Protein AF-0000000084354246 (afdb_homodimer)

Structure (mmCIF, N/CA/C/O backbone):
data_AF-0000000084354246-model_v1
#
loop_
_entity.id
_entity.type
_entity.pdbx_description
1 polymer 'FMN reductase'
#
loop_
_atom_site.group_PDB
_atom_site.id
_atom_site.type_symbol
_atom_site.label_atom_id
_atom_site.label_alt_id
_atom_site.label_comp_id
_atom_site.label_asym_id
_atom_site.label_entity_id
_atom_site.label_seq_id
_atom_site.pdbx_PDB_ins_code
_atom_site.Cartn_x
_atom_site.Cartn_y
_atom_site.Cartn_z
_atom_site.occupancy
_atom_site.B_iso_or_equiv
_atom_site.auth_seq_id
_atom_site.auth_comp_id
_atom_site.auth_asym_id
_atom_site.auth_atom_id
_atom_site.pdbx_PDB_model_num
ATOM 1 N N . MET A 1 1 ? 8.844 -25.656 -14.188 1 95.88 1 MET A N 1
ATOM 2 C CA . MET A 1 1 ? 8.703 -24.281 -13.742 1 95.88 1 MET A CA 1
ATOM 3 C C . MET A 1 1 ? 7.922 -24.203 -12.43 1 95.88 1 MET A C 1
ATOM 5 O O . MET A 1 1 ? 7.027 -25.016 -12.195 1 95.88 1 MET A O 1
ATOM 9 N N . LYS A 1 2 ? 8.273 -23.312 -11.57 1 98.56 2 LYS A N 1
ATOM 10 C CA . LYS A 1 2 ? 7.629 -23.172 -10.266 1 98.56 2 LYS A CA 1
ATOM 11 C C . LYS A 1 2 ? 6.789 -21.891 -10.203 1 98.56 2 LYS A C 1
ATOM 13 O O . LYS A 1 2 ? 7.305 -20.797 -10.398 1 98.56 2 LYS A O 1
ATOM 18 N N . LEU A 1 3 ? 5.461 -22.094 -9.977 1 98.81 3 LEU A N 1
ATOM 19 C CA . LEU A 1 3 ? 4.516 -21.016 -9.742 1 98.81 3 LEU A CA 1
ATOM 20 C C . LEU A 1 3 ? 4.289 -20.812 -8.25 1 98.81 3 LEU A C 1
ATOM 22 O O . LEU A 1 3 ? 3.869 -21.719 -7.543 1 98.81 3 LEU A O 1
ATOM 26 N N . VAL A 1 4 ? 4.656 -19.656 -7.77 1 98.94 4 VAL A N 1
ATOM 27 C CA . VAL A 1 4 ? 4.375 -19.312 -6.379 1 98.94 4 VAL A CA 1
ATOM 28 C C . VAL A 1 4 ? 3.172 -18.375 -6.312 1 98.94 4 VAL A C 1
ATOM 30 O O . VAL A 1 4 ? 3.121 -17.359 -7.027 1 98.94 4 VAL A O 1
ATOM 33 N N . GLY A 1 5 ? 2.141 -18.781 -5.57 1 98.94 5 GLY A N 1
ATOM 34 C CA . GLY A 1 5 ? 1.003 -17.922 -5.262 1 98.94 5 GLY A CA 1
ATOM 35 C C . GLY A 1 5 ? 1.131 -17.219 -3.924 1 98.94 5 GLY A C 1
ATOM 36 O O . GLY A 1 5 ? 1.569 -17.828 -2.939 1 98.94 5 GLY A O 1
ATOM 37 N N . ILE A 1 6 ? 0.788 -15.984 -3.902 1 98.94 6 ILE A N 1
ATOM 38 C CA . ILE A 1 6 ? 0.858 -15.195 -2.682 1 98.94 6 ILE A CA 1
ATOM 39 C C . ILE A 1 6 ? -0.542 -14.727 -2.287 1 98.94 6 ILE A C 1
ATOM 41 O O . ILE A 1 6 ? -1.23 -14.078 -3.076 1 98.94 6 ILE A O 1
ATOM 45 N N . SER A 1 7 ? -1.004 -15.125 -1.182 1 98.88 7 SER A N 1
ATOM 46 C CA . SER A 1 7 ? -2.158 -14.484 -0.558 1 98.88 7 SER A CA 1
ATOM 47 C C . SER A 1 7 ? -1.734 -13.289 0.292 1 98.88 7 SER A C 1
ATOM 49 O O . SER A 1 7 ? -1.199 -13.461 1.39 1 98.88 7 SER A O 1
ATOM 51 N N . GLY A 1 8 ? -1.981 -12.125 -0.242 1 98.62 8 GLY A N 1
ATOM 52 C CA . GLY A 1 8 ? -1.437 -10.891 0.314 1 98.62 8 GLY A CA 1
ATOM 53 C C . GLY A 1 8 ? -2.334 -10.266 1.363 1 98.62 8 GLY A C 1
ATOM 54 O O . GLY A 1 8 ? -2.633 -9.07 1.296 1 98.62 8 GLY A O 1
ATOM 55 N N . SER A 1 9 ? -2.75 -11.031 2.318 1 97 9 SER A N 1
ATOM 56 C CA . SER A 1 9 ? -3.619 -10.555 3.389 1 97 9 SER A CA 1
ATOM 57 C C . SER A 1 9 ? -3.293 -11.234 4.711 1 97 9 SER A C 1
ATOM 59 O O . SER A 1 9 ? -2.861 -12.391 4.73 1 97 9 SER A O 1
ATOM 61 N N . LEU A 1 10 ? -3.531 -10.516 5.773 1 97.94 10 LEU A N 1
ATOM 62 C CA . LEU A 1 10 ? -3.402 -11.109 7.098 1 97.94 10 LEU A CA 1
ATOM 63 C C . LEU A 1 10 ? -4.77 -11.445 7.68 1 97.94 10 LEU A C 1
ATOM 65 O O . LEU A 1 10 ? -4.863 -11.992 8.781 1 97.94 10 LEU A O 1
ATOM 69 N N . VAL A 1 11 ? -5.832 -11.055 6.898 1 94.94 11 VAL A N 1
ATOM 70 C CA . VAL A 1 11 ? -7.203 -11.195 7.371 1 94.94 11 VAL A CA 1
ATOM 71 C C . VAL A 1 11 ? -8.023 -11.977 6.352 1 94.94 11 VAL A C 1
ATOM 73 O O . VAL A 1 11 ? -7.883 -11.773 5.145 1 94.94 11 VAL A O 1
ATOM 76 N N . GLY A 1 12 ? -8.812 -12.836 6.859 1 93.44 12 GLY A N 1
ATOM 77 C CA . GLY A 1 12 ? -9.781 -13.484 5.992 1 93.44 12 GLY A CA 1
ATOM 78 C C . GLY A 1 12 ? -9.203 -14.648 5.207 1 93.44 12 GLY A C 1
ATOM 79 O O . GLY A 1 12 ? -8.016 -14.969 5.352 1 93.44 12 GLY A O 1
ATOM 80 N N . TRP A 1 13 ? -10.062 -15.266 4.355 1 96.31 13 TRP A N 1
ATOM 81 C CA . TRP A 1 13 ? -9.656 -16.5 3.689 1 96.31 13 TRP A CA 1
ATOM 82 C C . TRP A 1 13 ? -9.945 -16.438 2.193 1 96.31 13 TRP A C 1
ATOM 84 O O . TRP A 1 13 ? -9.453 -17.266 1.421 1 96.31 13 TRP A O 1
ATOM 94 N N . LYS A 1 14 ? -10.688 -15.484 1.79 1 98.06 14 LYS A N 1
ATOM 95 C CA . LYS A 1 14 ? -11.188 -15.461 0.416 1 98.06 14 LYS A CA 1
ATOM 96 C C . LYS A 1 14 ? -10.031 -15.352 -0.58 1 98.06 14 LYS A C 1
ATOM 98 O O . LYS A 1 14 ? -10 -16.078 -1.579 1 98.06 14 LYS A O 1
ATOM 103 N N . THR A 1 15 ? -9.102 -14.477 -0.282 1 98.44 15 THR A N 1
ATOM 104 C CA . THR A 1 15 ? -7.961 -14.312 -1.175 1 98.44 15 THR A CA 1
ATOM 105 C C . THR A 1 15 ? -7.129 -15.586 -1.229 1 98.44 15 THR A C 1
ATOM 107 O O . THR A 1 15 ? -6.688 -16 -2.305 1 98.44 15 THR A O 1
ATOM 110 N N . HIS A 1 16 ? -6.984 -16.219 -0.132 1 98.62 16 HIS A N 1
ATOM 111 C CA . HIS A 1 16 ? -6.289 -17.5 -0.055 1 98.62 16 HIS A CA 1
ATOM 112 C C . HIS A 1 16 ? -6.957 -18.531 -0.943 1 98.62 16 HIS A C 1
ATOM 114 O O . HIS A 1 16 ? -6.285 -19.234 -1.702 1 98.62 16 HIS A O 1
ATOM 120 N N . VAL A 1 17 ? -8.234 -18.625 -0.856 1 98.75 17 VAL A N 1
ATOM 121 C CA . VAL A 1 17 ? -9.008 -19.594 -1.629 1 98.75 17 VAL A CA 1
ATOM 122 C C . VAL A 1 17 ? -8.859 -19.297 -3.119 1 98.75 17 VAL A C 1
ATOM 124 O O . VAL A 1 17 ? -8.656 -20.203 -3.922 1 98.75 17 VAL A O 1
ATOM 127 N N . ALA A 1 18 ? -8.938 -18.062 -3.465 1 98.81 18 ALA A N 1
ATOM 128 C CA . ALA A 1 18 ? -8.828 -17.641 -4.863 1 98.81 18 ALA A CA 1
ATOM 129 C C . ALA A 1 18 ? -7.48 -18.047 -5.445 1 98.81 18 ALA A C 1
ATOM 131 O O . ALA A 1 18 ? -7.41 -18.594 -6.543 1 98.81 18 ALA A O 1
ATOM 132 N N . ILE A 1 19 ? -6.41 -17.766 -4.742 1 98.88 19 ILE A N 1
ATOM 133 C CA . ILE A 1 19 ? -5.062 -18.062 -5.215 1 98.88 19 ILE A CA 1
ATOM 134 C C . ILE A 1 19 ? -4.891 -19.578 -5.352 1 98.88 19 ILE A C 1
ATOM 136 O O . ILE A 1 19 ? -4.32 -20.047 -6.332 1 98.88 19 ILE A O 1
ATOM 140 N N . ASN A 1 20 ? -5.402 -20.312 -4.371 1 98.75 20 ASN A N 1
ATOM 141 C CA . ASN A 1 20 ? -5.312 -21.766 -4.457 1 98.75 20 ASN A CA 1
ATOM 142 C C . ASN A 1 20 ? -6.023 -22.312 -5.699 1 98.75 20 ASN A C 1
ATOM 144 O O . ASN A 1 20 ? -5.562 -23.266 -6.32 1 98.75 20 ASN A O 1
ATOM 148 N N . LYS A 1 21 ? -7.141 -21.703 -5.992 1 98.75 21 LYS A N 1
ATOM 149 C CA . LYS A 1 21 ? -7.871 -22.109 -7.191 1 98.75 21 LYS A CA 1
ATOM 150 C C . LYS A 1 21 ? -7.051 -21.859 -8.453 1 98.75 21 LYS A C 1
ATOM 152 O O . LYS A 1 21 ? -7.047 -22.672 -9.375 1 98.75 21 LYS A O 1
ATOM 157 N N . VAL A 1 22 ? -6.379 -20.734 -8.516 1 98.88 22 VAL A N 1
ATOM 158 C CA . VAL A 1 22 ? -5.531 -20.422 -9.664 1 98.88 22 VAL A CA 1
ATOM 159 C C . VAL A 1 22 ? -4.387 -21.438 -9.75 1 98.88 22 VAL A C 1
ATOM 161 O O . VAL A 1 22 ? -4.062 -21.922 -10.836 1 98.88 22 VAL A O 1
ATOM 164 N N . LEU A 1 23 ? -3.734 -21.719 -8.578 1 98.88 23 LEU A N 1
ATOM 165 C CA . LEU A 1 23 ? -2.641 -22.688 -8.547 1 98.88 23 LEU A CA 1
ATOM 166 C C . LEU A 1 23 ? -3.105 -24.062 -9.039 1 98.88 23 LEU A C 1
ATOM 168 O O . LEU A 1 23 ? -2.418 -24.703 -9.844 1 98.88 23 LEU A O 1
ATOM 172 N N . ALA A 1 24 ? -4.273 -24.484 -8.602 1 98.69 24 ALA A N 1
ATOM 173 C CA . ALA A 1 24 ? -4.836 -25.766 -9.047 1 98.69 24 ALA A CA 1
ATOM 174 C C . ALA A 1 24 ? -5.117 -25.734 -10.547 1 98.69 24 ALA A C 1
ATOM 176 O O . ALA A 1 24 ? -4.848 -26.719 -11.25 1 98.69 24 ALA A O 1
ATOM 177 N N . ALA A 1 25 ? -5.656 -24.656 -11.031 1 98.75 25 ALA A N 1
ATOM 178 C CA . ALA A 1 25 ? -5.953 -24.516 -12.453 1 98.75 25 ALA A CA 1
ATOM 179 C C . ALA A 1 25 ? -4.676 -24.562 -13.289 1 98.75 25 ALA A C 1
ATOM 181 O O . ALA A 1 25 ? -4.66 -25.156 -14.367 1 98.75 25 ALA A O 1
ATOM 182 N N . ALA A 1 26 ? -3.635 -23.938 -12.797 1 98.69 26 ALA A N 1
ATOM 183 C CA . ALA A 1 26 ? -2.359 -23.969 -13.508 1 98.69 26 ALA A CA 1
ATOM 184 C C . ALA A 1 26 ? -1.84 -25.391 -13.656 1 98.69 26 ALA A C 1
ATOM 186 O O . ALA A 1 26 ? -1.331 -25.766 -14.711 1 98.69 26 ALA A O 1
ATOM 187 N N . LYS A 1 27 ? -1.987 -26.203 -12.602 1 98.31 27 LYS A N 1
ATOM 188 C CA . LYS A 1 27 ? -1.57 -27.594 -12.641 1 98.31 27 LYS A CA 1
ATOM 189 C C . LYS A 1 27 ? -2.395 -28.391 -13.656 1 98.31 27 LYS A C 1
ATOM 191 O O . LYS A 1 27 ? -1.893 -29.328 -14.273 1 98.31 27 LYS A O 1
ATOM 196 N N . SER A 1 28 ? -3.611 -28 -13.781 1 97.88 28 SER A N 1
ATOM 197 C CA . SER A 1 28 ? -4.48 -28.656 -14.75 1 97.88 28 SER A CA 1
ATOM 198 C C . SER A 1 28 ? -4.074 -28.328 -16.188 1 97.88 28 SER A C 1
ATOM 200 O O . SER A 1 28 ? -4.27 -29.125 -17.094 1 97.88 28 SER A O 1
ATOM 202 N N . VAL A 1 29 ? -3.572 -27.172 -16.422 1 97.81 29 VAL A N 1
ATOM 203 C CA . VAL A 1 29 ? -3.096 -26.75 -17.719 1 97.81 29 VAL A CA 1
ATOM 204 C C . VAL A 1 29 ? -1.821 -27.5 -18.078 1 97.81 29 VAL A C 1
ATOM 206 O O . VAL A 1 29 ? -1.669 -27.969 -19.219 1 97.81 29 VAL A O 1
ATOM 209 N N . ASP A 1 30 ? -0.91 -27.594 -17.203 1 97.81 30 ASP A N 1
ATOM 210 C CA . ASP A 1 30 ? 0.364 -28.281 -17.344 1 97.81 30 ASP A CA 1
ATOM 211 C C . ASP A 1 30 ? 0.758 -28.984 -16.047 1 97.81 30 ASP A C 1
ATOM 213 O O . ASP A 1 30 ? 1.166 -28.328 -15.086 1 97.81 30 ASP A O 1
ATOM 217 N N . SER A 1 31 ? 0.745 -30.25 -15.969 1 97.19 31 SER A N 1
ATOM 218 C CA . SER A 1 31 ? 0.948 -31.062 -14.758 1 97.19 31 SER A CA 1
ATOM 219 C C . SER A 1 31 ? 2.4 -31 -14.297 1 97.19 31 SER A C 1
ATOM 221 O O . SER A 1 31 ? 2.715 -31.391 -13.172 1 97.19 31 SER A O 1
ATOM 223 N N . ASP A 1 32 ? 3.27 -30.484 -15.086 1 97.69 32 ASP A N 1
ATOM 224 C CA . ASP A 1 32 ? 4.684 -30.391 -14.727 1 97.69 32 ASP A CA 1
ATOM 225 C C . ASP A 1 32 ? 4.961 -29.141 -13.906 1 97.69 32 ASP A C 1
ATOM 227 O O . ASP A 1 32 ? 6.031 -29 -13.305 1 97.69 32 ASP A O 1
ATOM 231 N N . VAL A 1 33 ? 4.016 -28.219 -13.859 1 98.19 33 VAL A N 1
ATOM 232 C CA . VAL A 1 33 ? 4.172 -27.016 -13.062 1 98.19 33 VAL A CA 1
ATOM 233 C C . VAL A 1 33 ? 4.141 -27.359 -11.578 1 98.19 33 VAL A C 1
ATOM 235 O O . VAL A 1 33 ? 3.236 -28.062 -11.117 1 98.19 33 VAL A O 1
ATOM 238 N N . LYS A 1 34 ? 5.168 -26.984 -10.891 1 98.56 34 LYS A N 1
ATOM 239 C CA . LYS A 1 34 ? 5.152 -27.047 -9.43 1 98.56 34 LYS A CA 1
ATOM 240 C C . LYS A 1 34 ? 4.547 -25.781 -8.836 1 98.56 34 LYS A C 1
ATOM 242 O O . LYS A 1 34 ? 4.781 -24.688 -9.336 1 98.56 34 LYS A O 1
ATOM 247 N N . THR A 1 35 ? 3.748 -26 -7.812 1 98.81 35 THR A N 1
ATOM 248 C CA . THR A 1 35 ? 3.098 -24.828 -7.219 1 98.81 35 THR A CA 1
ATOM 249 C C . THR A 1 35 ? 3.402 -24.75 -5.727 1 98.81 35 THR A C 1
ATOM 251 O O . THR A 1 35 ? 3.688 -25.766 -5.086 1 98.81 35 THR A O 1
ATOM 254 N N . GLU A 1 36 ? 3.41 -23.578 -5.195 1 98.75 36 GLU A N 1
ATOM 255 C CA . GLU A 1 36 ? 3.549 -23.312 -3.766 1 98.75 36 GLU A CA 1
ATOM 256 C C . GLU A 1 36 ? 2.715 -22.094 -3.352 1 98.75 36 GLU A C 1
ATOM 258 O O . GLU A 1 36 ? 2.68 -21.094 -4.059 1 98.75 36 GLU A O 1
ATOM 263 N N . MET A 1 37 ? 2.027 -22.234 -2.25 1 98.75 37 MET A N 1
ATOM 264 C CA . MET A 1 37 ? 1.239 -21.156 -1.669 1 98.75 37 MET A CA 1
ATOM 265 C C . MET A 1 37 ? 2.002 -20.469 -0.541 1 98.75 37 MET A C 1
ATOM 267 O O . MET A 1 37 ? 2.533 -21.141 0.349 1 98.75 37 MET A O 1
ATOM 271 N N . ILE A 1 38 ? 2.133 -19.219 -0.646 1 98.88 38 ILE A N 1
ATOM 272 C CA . ILE A 1 38 ? 2.584 -18.375 0.463 1 98.88 38 ILE A CA 1
ATOM 273 C C . ILE A 1 38 ? 1.421 -17.531 0.978 1 98.88 38 ILE A C 1
ATOM 275 O O . ILE A 1 38 ? 1.036 -16.547 0.347 1 98.88 38 ILE A O 1
ATOM 279 N N . ASP A 1 39 ? 0.838 -17.969 2.035 1 98.75 39 ASP A N 1
ATOM 280 C CA . ASP A 1 39 ? -0.167 -17.172 2.73 1 98.75 39 ASP A CA 1
ATOM 281 C C . ASP A 1 39 ? 0.478 -16.266 3.779 1 98.75 39 ASP A C 1
ATOM 283 O O . ASP A 1 39 ? 1.045 -16.75 4.762 1 98.75 39 ASP A O 1
ATOM 287 N N . LEU A 1 40 ? 0.349 -15 3.66 1 98.75 40 LEU A N 1
ATOM 288 C CA . LEU A 1 40 ? 1.049 -14.078 4.547 1 98.75 40 LEU A CA 1
ATOM 289 C C . LEU A 1 40 ? 0.583 -14.25 5.988 1 98.75 40 LEU A C 1
ATOM 291 O O . LEU A 1 40 ? 1.311 -13.906 6.922 1 98.75 40 LEU A O 1
ATOM 295 N N . LYS A 1 41 ? -0.587 -14.781 6.168 1 97.62 41 LYS A N 1
ATOM 296 C CA . LYS A 1 41 ? -1.104 -15.008 7.516 1 97.62 41 LYS A CA 1
ATOM 297 C C . LYS A 1 41 ? -0.245 -16.016 8.266 1 97.62 41 LYS A C 1
ATOM 299 O O . LYS A 1 41 ? -0.27 -16.062 9.5 1 97.62 41 LYS A O 1
ATOM 304 N N . ASP A 1 42 ? 0.478 -16.844 7.52 1 98.19 42 ASP A N 1
ATOM 305 C CA . ASP A 1 42 ? 1.24 -17.938 8.117 1 98.19 42 ASP A CA 1
ATOM 306 C C . ASP A 1 42 ? 2.66 -17.484 8.461 1 98.19 42 ASP A C 1
ATOM 308 O O . ASP A 1 42 ? 3.459 -18.281 8.969 1 98.19 42 ASP A O 1
ATOM 312 N N . TYR A 1 43 ? 2.992 -16.203 8.211 1 98.5 43 TYR A N 1
ATOM 313 C CA . TYR A 1 43 ? 4.352 -15.711 8.383 1 98.5 43 TYR A CA 1
ATOM 314 C C . TYR A 1 43 ? 4.355 -14.375 9.125 1 98.5 43 TYR A C 1
ATOM 316 O O . TYR A 1 43 ? 3.398 -13.602 9.023 1 98.5 43 TYR A O 1
ATOM 324 N N . GLU A 1 44 ? 5.383 -14.117 9.805 1 98.31 44 GLU A N 1
ATOM 325 C CA . GLU A 1 44 ? 5.621 -12.812 10.406 1 98.31 44 GLU A CA 1
ATOM 326 C C . GLU A 1 44 ? 6.586 -11.984 9.562 1 98.31 44 GLU A C 1
ATOM 328 O O . GLU A 1 44 ? 7.75 -11.805 9.938 1 98.31 44 GLU A O 1
ATOM 333 N N . VAL A 1 45 ? 6.062 -11.492 8.484 1 98.75 45 VAL A N 1
ATOM 334 C CA . VAL A 1 45 ? 6.871 -10.625 7.637 1 98.75 45 VAL A CA 1
ATOM 335 C C . VAL A 1 45 ? 7 -9.242 8.281 1 98.75 45 VAL A C 1
ATOM 337 O O . VAL A 1 45 ? 5.996 -8.586 8.57 1 98.75 45 VAL A O 1
ATOM 340 N N . GLU A 1 46 ? 8.18 -8.82 8.508 1 98.69 46 GLU A N 1
ATOM 341 C CA . GLU A 1 46 ? 8.438 -7.551 9.188 1 98.69 46 GLU A CA 1
ATOM 342 C C . GLU A 1 46 ? 8.227 -6.367 8.25 1 98.69 46 GLU A C 1
ATOM 344 O O . GLU A 1 46 ? 8.352 -6.504 7.031 1 98.69 46 GLU A O 1
ATOM 349 N N . PHE A 1 47 ? 7.93 -5.25 8.852 1 98.62 47 PHE A N 1
ATOM 350 C CA . PHE A 1 47 ? 7.941 -4.008 8.086 1 98.62 47 PHE A CA 1
ATOM 351 C C . PHE A 1 47 ? 9.336 -3.73 7.523 1 98.62 47 PHE A C 1
ATOM 353 O O . PHE A 1 47 ? 10.336 -4.027 8.172 1 98.62 47 PHE A O 1
ATOM 360 N N . VAL A 1 48 ? 9.367 -3.115 6.414 1 97.94 48 VAL A N 1
ATOM 361 C CA . VAL A 1 48 ? 10.641 -2.68 5.844 1 97.94 48 VAL A CA 1
ATOM 362 C C . VAL A 1 48 ? 11.258 -1.599 6.727 1 97.94 48 VAL A C 1
ATOM 364 O O . VAL A 1 48 ? 10.594 -0.627 7.09 1 97.94 48 VAL A O 1
ATOM 367 N N . ARG A 1 49 ? 12.547 -1.786 7.059 1 95.25 49 ARG A N 1
ATOM 368 C CA . ARG A 1 49 ? 13.258 -0.826 7.898 1 95.25 49 ARG A CA 1
ATOM 369 C C . ARG A 1 49 ? 14.531 -0.332 7.211 1 95.25 49 ARG A C 1
ATOM 371 O O . ARG A 1 49 ? 15.391 0.28 7.848 1 95.25 49 ARG A O 1
ATOM 378 N N . GLY A 1 50 ? 14.773 -0.699 5.934 1 94 50 GLY A N 1
ATOM 379 C CA . GLY A 1 50 ? 15.859 -0.152 5.141 1 94 50 GLY A CA 1
ATOM 380 C C . GLY A 1 50 ? 17.156 -0.927 5.289 1 94 50 GLY A C 1
ATOM 381 O O . GLY A 1 50 ? 18.188 -0.509 4.777 1 94 50 GLY A O 1
ATOM 382 N N . THR A 1 51 ? 17.141 -1.983 6.051 1 95.75 51 THR A N 1
ATOM 383 C CA . THR A 1 51 ? 18.328 -2.809 6.227 1 95.75 51 THR A CA 1
ATOM 384 C C . THR A 1 51 ? 18.328 -3.969 5.234 1 95.75 51 THR A C 1
ATOM 386 O O . THR A 1 51 ? 17.297 -4.309 4.664 1 95.75 51 THR A O 1
ATOM 389 N N . PRO A 1 52 ? 19.516 -4.574 5.043 1 96.75 52 PRO A N 1
ATOM 390 C CA . PRO A 1 52 ? 19.578 -5.746 4.168 1 96.75 52 PRO A CA 1
ATOM 391 C C . PRO A 1 52 ? 18.656 -6.875 4.633 1 96.75 52 PRO A C 1
ATOM 393 O O . PRO A 1 52 ? 18.406 -7.008 5.832 1 96.75 52 PRO A O 1
ATOM 396 N N . LEU A 1 53 ? 18.234 -7.652 3.713 1 97.44 53 LEU A N 1
ATOM 397 C CA . LEU A 1 53 ? 17.281 -8.727 3.949 1 97.44 53 LEU A CA 1
ATOM 398 C C . LEU A 1 53 ? 17.781 -9.664 5.043 1 97.44 53 LEU A C 1
ATOM 400 O O . LEU A 1 53 ? 16.984 -10.141 5.859 1 97.44 53 LEU A O 1
ATOM 404 N N . ALA A 1 54 ? 19.109 -9.914 5.113 1 97.31 54 ALA A N 1
ATOM 405 C CA . ALA A 1 54 ? 19.703 -10.891 6.027 1 97.31 54 ALA A CA 1
ATOM 406 C C . ALA A 1 54 ? 19.484 -10.477 7.48 1 97.31 54 ALA A C 1
ATOM 408 O O . ALA A 1 54 ? 19.688 -11.281 8.398 1 97.31 54 ALA A O 1
ATOM 409 N N . TYR A 1 55 ? 19.094 -9.242 7.781 1 97.81 55 TYR A N 1
ATOM 410 C CA . TYR A 1 55 ? 18.969 -8.734 9.141 1 97.81 55 TYR A CA 1
ATOM 411 C C . TYR A 1 55 ? 17.531 -8.836 9.633 1 97.81 55 TYR A C 1
ATOM 413 O O . TYR A 1 55 ? 17.234 -8.477 10.781 1 97.81 55 TYR A O 1
ATOM 421 N N . TYR A 1 56 ? 16.656 -9.32 8.789 1 98.31 56 TYR A N 1
ATOM 422 C CA . TYR A 1 56 ? 15.273 -9.531 9.203 1 98.31 56 TYR A CA 1
ATOM 423 C C . TYR A 1 56 ? 15.086 -10.93 9.781 1 98.31 56 TYR A C 1
ATOM 425 O O . TYR A 1 56 ? 16 -11.758 9.734 1 98.31 56 TYR A O 1
ATOM 433 N N . ASN A 1 57 ? 13.914 -11.148 10.367 1 98.62 57 ASN A N 1
ATOM 434 C CA . ASN A 1 57 ? 13.625 -12.453 10.953 1 98.62 57 ASN A CA 1
ATOM 435 C C . ASN A 1 57 ? 13.562 -13.547 9.891 1 98.62 57 ASN A C 1
ATOM 437 O O . ASN A 1 57 ? 13.562 -13.25 8.688 1 98.62 57 ASN A O 1
ATOM 441 N N . GLU A 1 58 ? 13.508 -14.766 10.219 1 98.62 58 GLU A N 1
ATOM 442 C CA . GLU A 1 58 ? 13.555 -15.922 9.328 1 98.62 58 GLU A CA 1
ATOM 443 C C . GLU A 1 58 ? 12.352 -15.938 8.383 1 98.62 58 GLU A C 1
ATOM 445 O O . GLU A 1 58 ? 12.492 -16.234 7.199 1 98.62 58 GLU A O 1
ATOM 450 N N . ASP A 1 59 ? 11.211 -15.609 8.898 1 98.81 59 ASP A N 1
ATOM 451 C CA . ASP A 1 59 ? 10.008 -15.609 8.078 1 98.81 59 ASP A CA 1
ATOM 452 C C . ASP A 1 59 ? 10.141 -14.625 6.914 1 98.81 59 ASP A C 1
ATOM 454 O O . ASP A 1 59 ? 9.836 -14.977 5.77 1 98.81 59 ASP A O 1
ATOM 458 N N . THR A 1 60 ? 10.578 -13.406 7.211 1 98.81 60 THR A N 1
ATOM 459 C CA . THR A 1 60 ? 10.773 -12.414 6.164 1 98.81 60 THR A CA 1
ATOM 460 C C . THR A 1 60 ? 11.781 -12.898 5.133 1 98.81 60 THR A C 1
ATOM 462 O O . THR A 1 60 ? 11.516 -12.867 3.93 1 98.81 60 THR A O 1
ATOM 465 N N . PHE A 1 61 ? 12.867 -13.383 5.66 1 98.56 61 PHE A N 1
ATOM 466 C CA . PHE A 1 61 ? 13.938 -13.891 4.805 1 98.56 61 PHE A CA 1
ATOM 467 C C . PHE A 1 61 ? 13.43 -15.016 3.914 1 98.56 61 PHE A C 1
ATOM 469 O O . PHE A 1 61 ? 13.633 -14.992 2.699 1 98.56 61 PHE A O 1
ATOM 476 N N . ASN A 1 62 ? 12.758 -15.93 4.465 1 98.5 62 ASN A N 1
ATOM 477 C CA . ASN A 1 62 ? 12.289 -17.109 3.746 1 98.5 62 ASN A CA 1
ATOM 478 C C . ASN A 1 62 ? 11.234 -16.75 2.703 1 98.5 62 ASN A C 1
ATOM 480 O O . ASN A 1 62 ? 11.281 -17.234 1.571 1 98.5 62 ASN A O 1
ATOM 484 N N . VAL A 1 63 ? 10.32 -15.914 3.066 1 98.88 63 VAL A N 1
ATOM 485 C CA . VAL A 1 63 ? 9.234 -15.539 2.168 1 98.88 63 VAL A CA 1
ATOM 486 C C . VAL A 1 63 ? 9.805 -14.812 0.952 1 98.88 63 VAL A C 1
ATOM 488 O O . VAL A 1 63 ? 9.477 -15.148 -0.189 1 98.88 63 VAL A O 1
ATOM 491 N N . VAL A 1 64 ? 10.656 -13.875 1.201 1 98.88 64 VAL A N 1
ATOM 492 C CA . VAL A 1 64 ? 11.242 -13.094 0.113 1 98.88 64 VAL A CA 1
ATOM 493 C C . VAL A 1 64 ? 12.039 -14.008 -0.813 1 98.88 64 VAL A C 1
ATOM 495 O O . VAL A 1 64 ? 11.891 -13.945 -2.035 1 98.88 64 VAL A O 1
ATOM 498 N N . ASN A 1 65 ? 12.805 -14.906 -0.284 1 98.69 65 ASN A N 1
ATOM 499 C CA . ASN A 1 65 ? 13.648 -15.773 -1.094 1 98.69 65 ASN A CA 1
ATOM 500 C C . ASN A 1 65 ? 12.82 -16.781 -1.882 1 98.69 65 ASN A C 1
ATOM 502 O O . ASN A 1 65 ? 13.164 -17.125 -3.014 1 98.69 65 ASN A O 1
ATOM 506 N N . LYS A 1 66 ? 11.758 -17.25 -1.266 1 98.75 66 LYS A N 1
ATOM 507 C CA . LYS A 1 66 ? 10.867 -18.172 -1.989 1 98.75 66 LYS A CA 1
ATOM 508 C C . LYS A 1 66 ? 10.281 -17.484 -3.227 1 98.75 66 LYS A C 1
ATOM 510 O O . LYS A 1 66 ? 10.219 -18.094 -4.297 1 98.75 66 LYS A O 1
ATOM 515 N N . ILE A 1 67 ? 9.906 -16.281 -3.074 1 98.88 67 ILE A N 1
ATOM 516 C CA . ILE A 1 67 ? 9.305 -15.539 -4.172 1 98.88 67 ILE A CA 1
ATOM 517 C C . ILE A 1 67 ? 10.359 -15.227 -5.23 1 98.88 67 ILE A C 1
ATOM 519 O O . ILE A 1 67 ? 10.102 -15.352 -6.43 1 98.88 67 ILE A O 1
ATOM 523 N N . LEU A 1 68 ? 11.57 -14.875 -4.797 1 98.75 68 LEU A N 1
ATOM 524 C CA . LEU A 1 68 ? 12.664 -14.602 -5.719 1 98.75 68 LEU A CA 1
ATOM 525 C C . LEU A 1 68 ? 13.023 -15.852 -6.523 1 98.75 68 LEU A C 1
ATOM 527 O O . LEU A 1 68 ? 13.406 -15.75 -7.691 1 98.75 68 LEU A O 1
ATOM 531 N N . ALA A 1 69 ? 12.891 -17 -5.965 1 98.5 69 ALA A N 1
ATOM 532 C CA . ALA A 1 69 ? 13.312 -18.25 -6.59 1 98.5 69 ALA A CA 1
ATOM 533 C C . ALA A 1 69 ?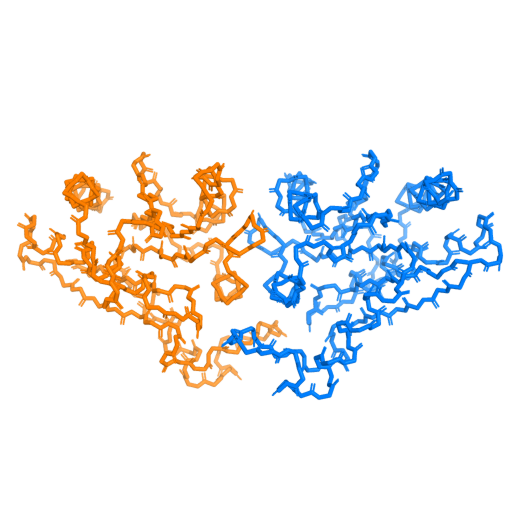 12.25 -18.766 -7.551 1 98.5 69 ALA A C 1
ATOM 535 O O . ALA A 1 69 ? 12.508 -19.672 -8.352 1 98.5 69 ALA A O 1
ATOM 536 N N . ALA A 1 70 ? 11.047 -18.234 -7.504 1 98.75 70 ALA A N 1
ATOM 537 C CA . ALA A 1 70 ? 9.945 -18.688 -8.352 1 98.75 70 ALA A CA 1
ATOM 538 C C . ALA A 1 70 ? 10.211 -18.344 -9.82 1 98.75 70 ALA A C 1
ATOM 540 O O . ALA A 1 70 ? 10.898 -17.359 -10.117 1 98.75 70 ALA A O 1
ATOM 541 N N . ASP A 1 71 ? 9.648 -19.156 -10.695 1 98.56 71 ASP A N 1
ATOM 542 C CA . ASP A 1 71 ? 9.727 -18.859 -12.125 1 98.56 71 ASP A CA 1
ATOM 543 C C . ASP A 1 71 ? 8.648 -17.859 -12.531 1 98.56 71 ASP A C 1
ATOM 545 O O . ASP A 1 71 ? 8.867 -17.016 -13.398 1 98.56 71 ASP A O 1
ATOM 549 N N . PHE A 1 72 ? 7.461 -18.047 -12.039 1 98.69 72 PHE A N 1
ATOM 550 C CA . PHE A 1 72 ? 6.371 -17.094 -12.25 1 98.69 72 PHE A CA 1
ATOM 551 C C . PHE A 1 72 ? 5.461 -17.031 -11.023 1 98.69 72 PHE A C 1
ATOM 553 O O . PHE A 1 72 ? 5.605 -17.828 -10.102 1 98.69 72 PHE A O 1
ATOM 560 N N . LEU A 1 73 ? 4.68 -15.961 -10.938 1 98.94 73 LEU A N 1
ATOM 561 C CA . LEU A 1 73 ? 3.959 -15.633 -9.711 1 98.94 73 LEU A CA 1
ATOM 562 C C . LEU A 1 73 ? 2.482 -15.391 -10 1 98.94 73 LEU A C 1
ATOM 564 O O . LEU A 1 73 ? 2.121 -14.977 -11.109 1 98.94 73 LEU A O 1
ATOM 568 N N . VAL A 1 74 ? 1.612 -15.617 -9.07 1 98.94 74 VAL A N 1
ATOM 569 C CA . VAL A 1 74 ? 0.266 -15.062 -8.992 1 98.94 74 VAL A CA 1
ATOM 570 C C . VAL A 1 74 ? 0.066 -14.391 -7.629 1 98.94 74 VAL A C 1
ATOM 572 O O . VAL A 1 74 ? 0.237 -15.031 -6.586 1 98.94 74 VAL A O 1
ATOM 575 N N . ILE A 1 75 ? -0.247 -13.133 -7.641 1 98.94 75 ILE A N 1
ATOM 576 C CA . ILE A 1 75 ? -0.314 -12.305 -6.441 1 98.94 75 ILE A CA 1
ATOM 577 C C . ILE A 1 75 ? -1.769 -11.945 -6.141 1 98.94 75 ILE A C 1
ATOM 579 O O . ILE A 1 75 ? -2.449 -11.344 -6.973 1 98.94 75 ILE A O 1
ATOM 583 N N . GLY A 1 76 ? -2.193 -12.352 -4.988 1 98.81 76 GLY A N 1
ATOM 584 C CA . GLY A 1 76 ? -3.549 -12.07 -4.539 1 98.81 76 GLY A CA 1
ATOM 585 C C . GLY A 1 76 ? -3.617 -11 -3.471 1 98.81 76 GLY A C 1
ATOM 586 O O . GLY A 1 76 ? -2.756 -10.938 -2.592 1 98.81 76 GLY A O 1
ATOM 587 N N . THR A 1 77 ? -4.648 -10.211 -3.557 1 98.81 77 THR A N 1
ATOM 588 C CA . THR A 1 77 ? -4.852 -9.18 -2.541 1 98.81 77 THR A CA 1
ATOM 589 C C . THR A 1 77 ? -6.336 -8.883 -2.363 1 98.81 77 THR A C 1
ATOM 591 O O . THR A 1 77 ? -7.078 -8.805 -3.344 1 98.81 77 THR A O 1
ATOM 594 N N . PRO A 1 78 ? -6.754 -8.773 -1.101 1 98.19 78 PRO A N 1
ATOM 595 C CA . PRO A 1 78 ? -8.023 -8.055 -0.928 1 98.19 78 PRO A CA 1
ATOM 596 C C . PRO A 1 78 ? -7.91 -6.57 -1.253 1 98.19 78 PRO A C 1
ATOM 598 O O . PRO A 1 78 ? -6.809 -6.02 -1.276 1 98.19 78 PRO A O 1
ATOM 601 N N . ILE A 1 79 ? -9.047 -5.988 -1.571 1 98.12 79 ILE A N 1
ATOM 602 C CA . ILE A 1 79 ? -9.094 -4.539 -1.729 1 98.12 79 ILE A CA 1
ATOM 603 C C . ILE A 1 79 ? -9.484 -3.885 -0.406 1 98.12 79 ILE A C 1
ATOM 605 O O . ILE A 1 79 ? -10.586 -4.109 0.101 1 98.12 79 ILE A O 1
ATOM 609 N N . TYR A 1 80 ? -8.57 -3.182 0.2 1 97.19 80 TYR A N 1
ATOM 610 C CA . TYR A 1 80 ? -8.773 -2.381 1.401 1 97.19 80 TYR A CA 1
ATOM 611 C C . TYR A 1 80 ? -8.617 -0.896 1.099 1 97.19 80 TYR A C 1
ATOM 613 O O . TYR A 1 80 ? -7.57 -0.456 0.621 1 97.19 80 TYR A O 1
ATOM 621 N N . GLN A 1 81 ? -9.68 -0.18 1.382 1 97 81 GLN A N 1
ATOM 622 C CA . GLN A 1 81 ? -9.648 1.27 1.222 1 97 81 GLN A CA 1
ATOM 623 C C . GLN A 1 81 ? -9.281 1.658 -0.209 1 97 81 GLN A C 1
ATOM 625 O O . GLN A 1 81 ? -8.383 2.469 -0.428 1 97 81 GLN A O 1
ATOM 630 N N . ALA A 1 82 ? -9.906 0.953 -1.181 1 97.44 82 ALA A N 1
ATOM 631 C CA . ALA A 1 82 ? -9.727 1.226 -2.605 1 97.44 82 ALA A CA 1
ATOM 632 C C . ALA A 1 82 ? -8.273 1.026 -3.025 1 97.44 82 ALA A C 1
ATOM 634 O O . ALA A 1 82 ? -7.777 1.725 -3.912 1 97.44 82 ALA A O 1
ATOM 635 N N . SER A 1 83 ? -7.598 0.108 -2.484 1 98.38 83 SER A N 1
ATOM 636 C CA . SER A 1 83 ? -6.199 -0.187 -2.779 1 98.38 83 SER A CA 1
ATOM 637 C C . SER A 1 83 ? -5.832 -1.605 -2.357 1 98.38 83 SER A C 1
ATOM 639 O O . SER A 1 83 ? -6.664 -2.33 -1.808 1 98.38 83 SER A O 1
ATOM 641 N N . ILE A 1 84 ? -4.586 -2.023 -2.633 1 98.69 84 ILE A N 1
ATOM 642 C CA . ILE A 1 84 ? -4.086 -3.312 -2.168 1 98.69 84 ILE A CA 1
ATOM 643 C C . ILE A 1 84 ? -3.852 -3.262 -0.66 1 98.69 84 ILE A C 1
ATOM 645 O O . ILE A 1 84 ? -3.82 -2.182 -0.066 1 98.69 84 ILE A O 1
ATOM 649 N N . SER A 1 85 ? -3.775 -4.434 -0.1 1 98.62 85 SER A N 1
ATOM 650 C CA . SER A 1 85 ? -3.578 -4.473 1.346 1 98.62 85 SER A CA 1
ATOM 651 C C . SER A 1 85 ? -2.213 -3.918 1.733 1 98.62 85 SER A C 1
ATOM 653 O O . SER A 1 85 ? -1.242 -4.062 0.987 1 98.62 85 SER A O 1
ATOM 655 N N . GLY A 1 86 ? -2.143 -3.33 2.926 1 98.62 86 GLY A N 1
ATOM 656 C CA . GLY A 1 86 ? -0.874 -2.855 3.453 1 98.62 86 GLY A CA 1
ATOM 657 C C . GLY A 1 86 ? 0.152 -3.961 3.623 1 98.62 86 GLY A C 1
ATOM 658 O O . GLY A 1 86 ? 1.345 -3.748 3.393 1 98.62 86 GLY A O 1
ATOM 659 N N . ALA A 1 87 ? -0.298 -5.129 4.027 1 98.69 87 ALA A N 1
ATOM 660 C CA . ALA A 1 87 ? 0.59 -6.273 4.215 1 98.69 87 ALA A CA 1
ATOM 661 C C . ALA A 1 87 ? 1.281 -6.652 2.908 1 98.69 87 ALA A C 1
ATOM 663 O O . ALA A 1 87 ? 2.492 -6.887 2.883 1 98.69 87 ALA A O 1
ATOM 664 N N . LEU A 1 88 ? 0.498 -6.691 1.837 1 98.88 88 LEU A N 1
ATOM 665 C CA . LEU A 1 88 ? 1.091 -7.023 0.545 1 98.88 88 LEU A CA 1
ATOM 666 C C . LEU A 1 88 ? 2.062 -5.934 0.099 1 98.88 88 LEU A C 1
ATOM 668 O O . LEU A 1 88 ? 3.16 -6.234 -0.375 1 98.88 88 LEU A O 1
ATOM 672 N N . LYS A 1 89 ? 1.617 -4.656 0.217 1 98.88 89 LYS A N 1
ATOM 673 C CA . LYS A 1 89 ? 2.502 -3.574 -0.203 1 98.88 89 LYS A CA 1
ATOM 674 C C . LYS A 1 89 ? 3.818 -3.611 0.566 1 98.88 89 LYS A C 1
ATOM 676 O O . LYS A 1 89 ? 4.883 -3.35 0 1 98.88 89 LYS A O 1
ATOM 681 N N . ASN A 1 90 ? 3.729 -3.881 1.855 1 98.75 90 ASN A N 1
ATOM 682 C CA . ASN A 1 90 ? 4.938 -3.99 2.662 1 98.75 90 ASN A CA 1
ATOM 683 C C . ASN A 1 90 ? 5.848 -5.109 2.162 1 98.75 90 ASN A C 1
ATOM 685 O O . ASN A 1 90 ? 7.062 -4.934 2.064 1 98.75 90 ASN A O 1
ATOM 689 N N . LEU A 1 91 ? 5.281 -6.25 1.884 1 98.88 91 LEU A N 1
ATOM 690 C CA . LEU A 1 91 ? 6.074 -7.352 1.345 1 98.88 91 LEU A CA 1
ATOM 691 C C . LEU A 1 91 ? 6.805 -6.922 0.076 1 98.88 91 LEU A C 1
ATOM 693 O O . LEU A 1 91 ? 8.008 -7.168 -0.067 1 98.88 91 LEU A O 1
ATOM 697 N N . LEU A 1 92 ? 6.078 -6.289 -0.817 1 98.81 92 LEU A N 1
ATOM 698 C CA . LEU A 1 92 ? 6.645 -5.906 -2.105 1 98.81 92 LEU A CA 1
ATOM 699 C C . LEU A 1 92 ? 7.766 -4.883 -1.925 1 98.81 92 LEU A C 1
ATOM 701 O O . LEU A 1 92 ? 8.672 -4.793 -2.76 1 98.81 92 LEU A O 1
ATOM 705 N N . ASP A 1 93 ? 7.789 -4.156 -0.853 1 98.5 93 ASP A N 1
ATOM 706 C CA . ASP A 1 93 ? 8.828 -3.168 -0.564 1 98.5 93 ASP A CA 1
ATOM 707 C C . ASP A 1 93 ? 10.148 -3.848 -0.221 1 98.5 93 ASP A C 1
ATOM 709 O O . ASP A 1 93 ? 11.203 -3.205 -0.216 1 98.5 93 ASP A O 1
ATOM 713 N N . HIS A 1 94 ? 10.172 -5.129 0.098 1 98.69 94 HIS A N 1
ATOM 714 C CA . HIS A 1 94 ? 11.383 -5.832 0.506 1 98.69 94 HIS A CA 1
ATOM 715 C C . HIS A 1 94 ? 12.234 -6.203 -0.701 1 98.69 94 HIS A C 1
ATOM 717 O O . HIS A 1 94 ? 13.398 -6.574 -0.551 1 98.69 94 HIS A O 1
ATOM 723 N N . PHE A 1 95 ? 11.695 -6.109 -1.918 1 98.69 95 PHE A N 1
ATOM 724 C CA . PHE A 1 95 ? 12.352 -6.723 -3.068 1 98.69 95 PHE A CA 1
ATOM 725 C C . PHE A 1 95 ? 13.289 -5.734 -3.748 1 98.69 95 PHE A C 1
ATOM 727 O O . PHE A 1 95 ? 13.031 -4.527 -3.75 1 98.69 95 PHE A O 1
ATOM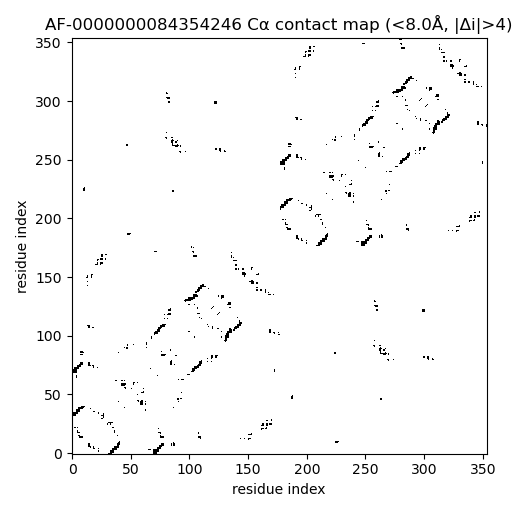 734 N N . PRO A 1 96 ? 14.352 -6.227 -4.363 1 97.25 96 PRO A N 1
ATOM 735 C CA . PRO A 1 96 ? 15.148 -5.352 -5.23 1 97.25 96 PRO A CA 1
ATOM 736 C C . PRO A 1 96 ? 14.43 -5.016 -6.539 1 97.25 96 PRO A C 1
ATOM 738 O O . PRO A 1 96 ? 13.5 -5.719 -6.938 1 97.25 96 PRO A O 1
ATOM 741 N N . VAL A 1 97 ? 14.703 -3.971 -7.273 1 95 97 VAL A N 1
ATOM 742 C CA . VAL A 1 97 ? 14 -3.389 -8.414 1 95 97 VAL A CA 1
ATOM 743 C C . VAL A 1 97 ? 13.859 -4.43 -9.523 1 95 97 VAL A C 1
ATOM 745 O O . VAL A 1 97 ? 12.859 -4.441 -10.242 1 95 97 VAL A O 1
ATOM 748 N N . ASP A 1 98 ? 14.758 -5.414 -9.742 1 97 98 ASP A N 1
ATOM 749 C CA . ASP A 1 98 ? 14.68 -6.383 -10.836 1 97 98 ASP A CA 1
ATOM 750 C C . ASP A 1 98 ? 14.188 -7.738 -10.328 1 97 98 ASP A C 1
ATOM 752 O O . ASP A 1 98 ? 14.383 -8.758 -10.992 1 97 98 ASP A O 1
ATOM 756 N N . ALA A 1 99 ? 13.516 -7.684 -9.195 1 98.5 99 ALA A N 1
ATOM 757 C CA . ALA A 1 99 ? 13.148 -8.914 -8.5 1 98.5 99 ALA A CA 1
ATOM 758 C C . ALA A 1 99 ? 12.297 -9.812 -9.391 1 98.5 99 ALA A C 1
ATOM 760 O O . ALA A 1 99 ? 12.352 -11.039 -9.281 1 98.5 99 ALA A O 1
ATOM 761 N N . PHE A 1 100 ? 11.5 -9.18 -10.312 1 98.69 100 PHE A N 1
ATOM 762 C CA . PHE A 1 100 ? 10.547 -9.992 -11.07 1 98.69 100 PHE A CA 1
ATOM 763 C C . PHE A 1 100 ? 10.906 -10.008 -12.547 1 98.69 100 PHE A C 1
ATOM 765 O O . PHE A 1 100 ? 10.062 -10.312 -13.391 1 98.69 100 PHE A O 1
ATOM 772 N N . LYS A 1 101 ? 12.141 -9.688 -12.805 1 97.88 101 LYS A N 1
ATOM 773 C CA . LYS A 1 101 ? 12.617 -9.781 -14.18 1 97.88 101 LYS A CA 1
ATOM 774 C C . LYS A 1 101 ? 12.461 -11.195 -14.727 1 97.88 101 LYS A C 1
ATOM 776 O O . LYS A 1 101 ? 12.789 -12.164 -14.047 1 97.88 101 LYS A O 1
ATOM 781 N N . ASN A 1 102 ? 11.852 -11.289 -15.891 1 97.06 102 ASN A N 1
ATOM 782 C CA . ASN A 1 102 ? 11.648 -12.539 -16.625 1 97.06 102 ASN A CA 1
ATOM 783 C C . ASN A 1 102 ? 10.602 -13.414 -15.938 1 97.06 102 ASN A C 1
ATOM 785 O O . ASN A 1 102 ? 10.57 -14.625 -16.156 1 97.06 102 ASN A O 1
ATOM 789 N N . LYS A 1 103 ? 9.797 -12.82 -15.055 1 98.38 103 LYS A N 1
ATOM 790 C CA . LYS A 1 103 ? 8.695 -13.555 -14.438 1 98.38 103 LYS A CA 1
ATOM 791 C C . LYS A 1 103 ? 7.348 -13.031 -14.93 1 98.38 103 LYS A C 1
ATOM 793 O O . LYS A 1 103 ? 7.133 -11.82 -15 1 98.38 103 LYS A O 1
ATOM 798 N N . VAL A 1 104 ? 6.504 -13.945 -15.352 1 98.69 104 VAL A N 1
ATOM 799 C CA . VAL A 1 104 ? 5.094 -13.602 -15.484 1 98.69 104 VAL A CA 1
ATOM 800 C C . VAL A 1 104 ? 4.473 -13.43 -14.094 1 98.69 104 VAL A C 1
ATOM 802 O O . VAL A 1 104 ? 4.676 -14.266 -13.211 1 98.69 104 VAL A O 1
ATOM 805 N N . THR A 1 105 ? 3.77 -12.297 -13.898 1 98.81 105 THR A N 1
ATOM 806 C CA . THR A 1 105 ? 3.17 -11.969 -12.609 1 98.81 105 THR A CA 1
ATOM 807 C C . THR A 1 105 ? 1.665 -11.758 -12.75 1 98.81 105 THR A C 1
ATOM 809 O O . THR A 1 105 ? 1.225 -10.719 -13.242 1 98.81 105 THR A O 1
ATOM 812 N N . GLY A 1 106 ? 0.871 -12.703 -12.328 1 98.81 106 GLY A N 1
ATOM 813 C CA . GLY A 1 106 ? -0.578 -12.602 -12.391 1 98.81 106 GLY A CA 1
ATOM 814 C C . GLY A 1 106 ? -1.179 -11.883 -11.195 1 98.81 106 GLY A C 1
ATOM 815 O O . GLY A 1 106 ? -0.609 -11.906 -10.102 1 98.81 106 GLY A O 1
ATOM 816 N N . ILE A 1 107 ? -2.381 -11.328 -11.367 1 98.88 107 ILE A N 1
ATOM 817 C CA . ILE A 1 107 ? -3.053 -10.57 -10.312 1 98.88 107 ILE A CA 1
ATOM 818 C C . ILE A 1 107 ? -4.434 -11.172 -10.055 1 98.88 107 ILE A C 1
ATOM 820 O O . ILE A 1 107 ? -5.199 -11.414 -10.984 1 98.88 107 ILE A O 1
ATOM 824 N N . VAL A 1 108 ? -4.707 -11.414 -8.805 1 98.81 108 VAL A N 1
ATOM 825 C CA . VAL A 1 108 ? -6.039 -11.773 -8.328 1 98.81 108 VAL A CA 1
ATOM 826 C C . VAL A 1 108 ? -6.453 -10.828 -7.203 1 98.81 108 VAL A C 1
ATOM 828 O O . VAL A 1 108 ? -5.707 -10.641 -6.238 1 98.81 108 VAL A O 1
ATOM 831 N N . SER A 1 109 ? -7.598 -10.219 -7.34 1 98.62 109 SER A N 1
ATOM 832 C CA . SER A 1 109 ? -8.094 -9.344 -6.277 1 98.62 109 SER A CA 1
ATOM 833 C C . SER A 1 109 ? -9.469 -9.781 -5.797 1 98.62 109 SER A C 1
ATOM 835 O O . SER A 1 109 ? -10.258 -10.32 -6.57 1 98.62 109 SER A O 1
ATOM 837 N N . THR A 1 110 ? -9.719 -9.602 -4.527 1 98.19 110 THR A N 1
ATOM 838 C CA . THR A 1 110 ? -11.008 -9.875 -3.91 1 98.19 110 THR A CA 1
ATOM 839 C C . THR A 1 110 ? -11.539 -8.633 -3.191 1 98.19 110 THR A C 1
ATOM 841 O O . THR A 1 110 ? -10.758 -7.824 -2.689 1 98.19 110 THR A O 1
ATOM 844 N N . GLY A 1 111 ? -12.844 -8.469 -3.209 1 96.56 111 GLY A N 1
ATOM 845 C CA . GLY A 1 111 ? -13.398 -7.316 -2.525 1 96.56 111 GLY A CA 1
ATOM 846 C C . GLY A 1 111 ? -14.922 -7.309 -2.498 1 96.56 111 GLY A C 1
ATOM 847 O O . GLY A 1 111 ? -15.562 -8.125 -3.16 1 96.56 111 GLY A O 1
ATOM 848 N N . ALA A 1 112 ? -15.469 -6.316 -1.803 1 94.62 112 ALA A N 1
ATOM 849 C CA . ALA A 1 112 ? -16.906 -6.258 -1.588 1 94.62 112 ALA A CA 1
ATOM 850 C C . ALA A 1 112 ? -17.562 -5.215 -2.498 1 94.62 112 ALA A C 1
ATOM 852 O O . ALA A 1 112 ? -18.781 -5.184 -2.641 1 94.62 112 ALA A O 1
ATOM 853 N N . VAL A 1 113 ? -16.766 -4.367 -3.09 1 93.56 113 VAL A N 1
ATOM 854 C CA . VAL A 1 113 ? -17.297 -3.297 -3.934 1 93.56 113 VAL A CA 1
ATOM 855 C C . VAL A 1 113 ? -16.906 -3.549 -5.387 1 93.56 113 VAL A C 1
ATOM 857 O O . VAL A 1 113 ? -15.727 -3.48 -5.742 1 93.56 113 VAL A O 1
ATOM 860 N N . GLU A 1 114 ? -17.859 -3.779 -6.262 1 89.62 114 GLU A N 1
ATOM 861 C CA . GLU A 1 114 ? -17.625 -4.129 -7.66 1 89.62 114 GLU A CA 1
ATOM 862 C C . GLU A 1 114 ? -16.906 -3 -8.398 1 89.62 114 GLU A C 1
ATOM 864 O O . GLU A 1 114 ? -16.094 -3.254 -9.281 1 89.62 114 GLU A O 1
ATOM 869 N N . LYS A 1 115 ? -17.156 -1.796 -7.992 1 88.94 115 LYS A N 1
ATOM 870 C CA . LYS A 1 115 ? -16.609 -0.63 -8.672 1 88.94 115 LYS A CA 1
ATOM 871 C C . LYS A 1 115 ? -15.102 -0.533 -8.461 1 88.94 115 LYS A C 1
ATOM 873 O O . LYS A 1 115 ? -14.414 0.22 -9.156 1 88.94 115 LYS A O 1
ATOM 878 N N . HIS A 1 116 ? -14.547 -1.372 -7.59 1 91.62 116 HIS A N 1
ATOM 879 C CA . HIS A 1 116 ? -13.117 -1.313 -7.305 1 91.62 116 HIS A CA 1
ATOM 880 C C . HIS A 1 116 ? -12.344 -2.322 -8.148 1 91.62 116 HIS A C 1
ATOM 882 O O . HIS A 1 116 ? -11.18 -2.607 -7.871 1 91.62 116 HIS A O 1
ATOM 888 N N . PHE A 1 117 ? -12.891 -2.795 -9.219 1 88.44 117 PHE A N 1
ATOM 889 C CA . PHE A 1 117 ? -12.281 -3.832 -10.047 1 88.44 117 PHE A CA 1
ATOM 890 C C . PHE A 1 117 ? -11 -3.326 -10.688 1 88.44 117 PHE A C 1
ATOM 892 O O . PHE A 1 117 ? -10.094 -4.109 -10.977 1 88.44 117 PHE A O 1
ATOM 899 N 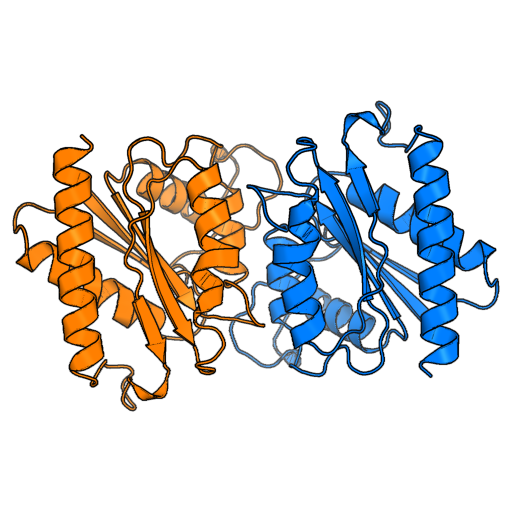N . LEU A 1 118 ? -10.852 -1.959 -10.789 1 92.56 118 LEU A N 1
ATOM 900 C CA . LEU A 1 118 ? -9.68 -1.43 -11.477 1 92.56 118 LEU A CA 1
ATOM 901 C C . LEU A 1 118 ? -8.562 -1.122 -10.492 1 92.56 118 LEU A C 1
ATOM 903 O O . LEU A 1 118 ? -7.484 -0.673 -10.891 1 92.56 118 LEU A O 1
ATOM 907 N N . VAL A 1 119 ? -8.742 -1.419 -9.227 1 95.44 119 VAL A N 1
ATOM 908 C CA . VAL A 1 119 ? -7.703 -1.197 -8.227 1 95.44 119 VAL A CA 1
ATOM 909 C C . VAL A 1 119 ? -6.441 -1.967 -8.617 1 95.44 119 VAL A C 1
ATOM 911 O O . VAL A 1 119 ? -5.328 -1.438 -8.523 1 95.44 119 VAL A O 1
ATOM 914 N N . SER A 1 120 ? -6.602 -3.172 -9.078 1 95.62 120 SER A N 1
ATOM 915 C CA . SER A 1 120 ? -5.445 -3.98 -9.453 1 95.62 120 SER A CA 1
ATOM 916 C C . SER A 1 120 ? -4.652 -3.326 -10.578 1 95.62 120 SER A C 1
ATOM 918 O O . SER A 1 120 ? -3.422 -3.367 -10.578 1 95.62 120 SER A O 1
ATOM 920 N N . GLU A 1 121 ? -5.324 -2.705 -11.508 1 95.44 121 GLU A N 1
ATOM 921 C CA . GLU A 1 121 ? -4.699 -2.064 -12.664 1 95.44 121 GLU A CA 1
ATOM 922 C C . GLU A 1 121 ? -3.922 -0.82 -12.25 1 95.44 121 GLU A C 1
ATOM 924 O O . GLU A 1 121 ? -2.832 -0.564 -12.766 1 95.44 121 GLU A O 1
ATOM 929 N N . TYR A 1 122 ? -4.414 -0.162 -11.25 1 95.88 122 TYR A N 1
ATOM 930 C CA . TYR A 1 122 ? -3.834 1.14 -10.945 1 95.88 122 TYR A CA 1
ATOM 931 C C . TYR A 1 122 ? -2.932 1.059 -9.719 1 95.88 122 TYR A C 1
ATOM 933 O O . TYR A 1 122 ? -2.078 1.924 -9.508 1 95.88 122 TYR A O 1
ATOM 941 N N . GLN A 1 123 ? -3.152 0.077 -8.938 1 97.94 123 GLN A N 1
ATOM 942 C CA . GLN A 1 123 ? -2.41 0.016 -7.68 1 97.94 123 GLN A CA 1
ATOM 943 C C . GLN A 1 123 ? -1.354 -1.084 -7.719 1 97.94 123 GLN A C 1
ATOM 945 O O . GLN A 1 123 ? -0.187 -0.843 -7.402 1 97.94 123 GLN A O 1
ATOM 950 N N . LEU A 1 124 ? -1.735 -2.254 -8.242 1 98.56 124 LEU A N 1
ATOM 951 C CA . LEU A 1 124 ? -0.81 -3.379 -8.148 1 98.56 124 LEU A CA 1
ATOM 952 C C . LEU A 1 124 ? 0.029 -3.496 -9.414 1 98.56 124 LEU A C 1
ATOM 954 O O . LEU A 1 124 ? 1.242 -3.701 -9.352 1 98.56 124 LEU A O 1
ATOM 958 N N . LYS A 1 125 ? -0.537 -3.34 -10.57 1 98.31 125 LYS A N 1
ATOM 959 C CA . LYS A 1 125 ? 0.156 -3.537 -11.844 1 98.31 125 LYS A CA 1
ATOM 960 C C . LYS A 1 125 ? 1.361 -2.609 -11.961 1 98.31 125 LYS A C 1
ATOM 962 O O . LYS A 1 125 ? 2.453 -3.045 -12.328 1 98.31 125 LYS A O 1
ATOM 967 N N . PRO A 1 126 ? 1.248 -1.302 -11.617 1 97.69 126 PRO A N 1
ATOM 968 C CA . PRO A 1 126 ? 2.428 -0.44 -11.727 1 97.69 126 PRO A CA 1
ATOM 969 C C . PRO A 1 126 ? 3.592 -0.915 -10.859 1 97.69 126 PRO A C 1
ATOM 971 O O . PRO A 1 126 ? 4.754 -0.78 -11.258 1 97.69 126 PRO A O 1
ATOM 974 N N . ILE A 1 127 ? 3.291 -1.468 -9.703 1 98.56 127 ILE A N 1
ATOM 975 C CA . ILE A 1 127 ? 4.332 -1.964 -8.805 1 98.56 127 ILE A CA 1
ATOM 976 C C . ILE A 1 127 ? 5.027 -3.166 -9.438 1 98.56 127 ILE A C 1
ATOM 978 O O . ILE A 1 127 ? 6.258 -3.229 -9.484 1 98.56 127 ILE A O 1
ATOM 982 N N . LEU A 1 128 ? 4.219 -4.09 -10 1 98.69 128 LEU A N 1
ATOM 983 C CA . LEU A 1 128 ? 4.773 -5.297 -10.609 1 98.69 128 LEU A CA 1
ATOM 984 C C . LEU A 1 128 ? 5.605 -4.949 -11.844 1 98.69 128 LEU A C 1
ATOM 986 O O . LEU A 1 128 ? 6.664 -5.539 -12.062 1 98.69 128 LEU A O 1
ATOM 990 N N . SER A 1 129 ? 5.098 -4.012 -12.633 1 97.94 129 SER A N 1
ATOM 991 C CA . SER A 1 129 ? 5.84 -3.557 -13.797 1 97.94 129 SER A CA 1
ATOM 992 C C . SER A 1 129 ? 7.148 -2.887 -13.398 1 97.94 129 SER A C 1
ATOM 994 O O . SER A 1 129 ? 8.18 -3.094 -14.039 1 97.94 129 SER A O 1
ATOM 996 N N . TYR A 1 130 ? 7.133 -2.113 -12.398 1 98.19 130 TYR A N 1
ATOM 997 C CA . TYR A 1 130 ? 8.352 -1.471 -11.906 1 98.19 130 TYR A CA 1
ATOM 998 C C . TYR A 1 130 ? 9.383 -2.51 -11.492 1 98.19 130 TYR A C 1
ATOM 1000 O O . TYR A 1 130 ? 10.578 -2.33 -11.734 1 98.19 130 TYR A O 1
ATOM 1008 N N . LEU A 1 131 ? 8.906 -3.58 -10.867 1 98.5 131 LEU A N 1
ATOM 1009 C CA . LEU A 1 131 ? 9.789 -4.656 -10.414 1 98.5 131 LEU A CA 1
ATOM 1010 C C . LEU A 1 131 ? 10.156 -5.574 -11.578 1 98.5 131 LEU A C 1
ATOM 1012 O O . LEU A 1 131 ? 10.734 -6.645 -11.367 1 98.5 131 LEU A O 1
ATOM 1016 N N . LYS A 1 132 ? 9.695 -5.215 -12.812 1 98.44 132 LYS A N 1
ATOM 1017 C CA . LYS A 1 132 ? 10.07 -5.793 -14.102 1 98.44 132 LYS A CA 1
ATOM 1018 C C . LYS A 1 132 ? 9.305 -7.086 -14.367 1 98.44 132 LYS A C 1
ATOM 1020 O O . LYS A 1 132 ? 9.742 -7.918 -15.172 1 98.44 132 LYS A O 1
ATOM 1025 N N . GLY A 1 133 ? 8.188 -7.242 -13.672 1 98.44 133 GLY A N 1
ATOM 1026 C CA . GLY A 1 133 ? 7.328 -8.375 -13.977 1 98.44 133 GLY A CA 1
ATOM 1027 C C . GLY A 1 133 ? 6.5 -8.172 -15.234 1 98.44 133 GLY A C 1
ATOM 1028 O O . GLY A 1 133 ? 6.023 -7.066 -15.5 1 98.44 133 GLY A O 1
ATOM 1029 N N . LEU A 1 134 ? 6.344 -9.219 -15.984 1 98.06 134 LEU A N 1
ATOM 1030 C CA . LEU A 1 134 ? 5.367 -9.211 -17.078 1 98.06 134 LEU A CA 1
ATOM 1031 C C . LEU A 1 134 ? 3.957 -9.445 -16.531 1 98.06 134 LEU A C 1
ATOM 1033 O O . LEU A 1 134 ? 3.693 -10.461 -15.891 1 98.06 134 LEU A O 1
ATOM 1037 N N . VAL A 1 135 ? 3.123 -8.523 -16.797 1 97.88 135 VAL A N 1
ATOM 1038 C CA . VAL A 1 135 ? 1.756 -8.641 -16.312 1 97.88 135 VAL A CA 1
ATOM 1039 C C . VAL A 1 135 ? 0.821 -9.039 -17.438 1 97.88 135 VAL A C 1
ATOM 1041 O O . VAL A 1 135 ? 0.708 -8.328 -18.438 1 97.88 135 VAL A O 1
ATOM 1044 N N . PRO A 1 136 ? 0.176 -10.156 -17.281 1 96.88 136 PRO A N 1
ATOM 1045 C CA . PRO A 1 136 ? -0.766 -10.594 -18.312 1 96.88 136 PRO A CA 1
ATOM 1046 C C . PRO A 1 136 ? -1.904 -9.602 -18.531 1 96.88 136 PRO A C 1
ATOM 1048 O O . PRO A 1 136 ? -2.131 -8.719 -17.703 1 96.88 136 PRO A O 1
ATOM 1051 N N . ALA A 1 137 ? -2.574 -9.773 -19.641 1 91.75 137 ALA A N 1
ATOM 1052 C CA . ALA A 1 137 ? -3.732 -8.938 -19.969 1 91.75 137 ALA A CA 1
ATOM 1053 C C . ALA A 1 137 ? -4.902 -9.25 -19.047 1 91.75 137 ALA A C 1
ATOM 1055 O O . ALA A 1 137 ? -5.613 -8.336 -18.609 1 91.75 137 ALA A O 1
ATOM 1056 N N . TYR A 1 138 ? -5.023 -10.531 -18.719 1 89.75 138 TYR A N 1
ATOM 1057 C CA . TYR A 1 138 ? -6.137 -10.945 -17.859 1 89.75 138 TYR A CA 1
ATOM 1058 C C . TYR A 1 138 ? -5.77 -10.828 -16.391 1 89.75 138 TYR A C 1
ATOM 1060 O O . TYR A 1 138 ? -4.641 -11.125 -16 1 89.75 138 TYR A O 1
ATOM 1068 N N . ASN A 1 139 ? -6.648 -10.312 -15.664 1 94.94 139 ASN A N 1
ATOM 1069 C CA . ASN A 1 139 ? -6.648 -10.406 -14.203 1 94.94 139 ASN A CA 1
ATOM 1070 C C . ASN A 1 139 ? -8 -10.859 -13.672 1 94.94 139 ASN A C 1
ATOM 1072 O O . ASN A 1 139 ? -8.969 -10.961 -14.43 1 94.94 139 ASN A O 1
ATOM 1076 N N . VAL A 1 140 ? -8.016 -11.297 -12.492 1 97.88 140 VAL A N 1
ATOM 1077 C CA . VAL A 1 140 ? -9.258 -11.828 -11.938 1 97.88 140 VAL A CA 1
ATOM 1078 C C . VAL A 1 140 ? -9.672 -11 -10.727 1 97.88 140 VAL A C 1
ATOM 1080 O O . VAL A 1 140 ? -8.891 -10.828 -9.781 1 97.88 140 VAL A O 1
ATOM 1083 N N . PHE A 1 141 ? -10.82 -10.453 -10.789 1 98.31 141 PHE A N 1
ATOM 1084 C CA . PHE A 1 141 ? -11.484 -9.852 -9.633 1 98.31 141 PHE A CA 1
ATOM 1085 C C . PHE A 1 141 ? -12.648 -10.719 -9.172 1 98.31 141 PHE A C 1
ATOM 1087 O O . PHE A 1 141 ? -13.477 -11.141 -9.977 1 98.31 141 PHE A O 1
ATOM 1094 N N . ILE A 1 142 ? -12.664 -10.984 -7.887 1 98.5 142 ILE A N 1
ATOM 1095 C CA . ILE A 1 142 ? -13.742 -11.812 -7.348 1 98.5 142 ILE A CA 1
ATOM 1096 C C . ILE A 1 142 ? -14.484 -11.047 -6.258 1 98.5 142 ILE A C 1
ATOM 1098 O O . ILE A 1 142 ? -13.922 -10.75 -5.203 1 98.5 142 ILE A O 1
ATOM 1102 N N . HIS A 1 143 ? -15.75 -10.82 -6.531 1 98.12 143 HIS A N 1
ATOM 1103 C CA . HIS A 1 143 ? -16.594 -10.156 -5.547 1 98.12 143 HIS A CA 1
ATOM 1104 C C . HIS A 1 143 ? -16.953 -11.109 -4.406 1 98.12 143 HIS A C 1
ATOM 1106 O O . HIS A 1 143 ? -17.109 -12.312 -4.621 1 98.12 143 HIS A O 1
ATOM 1112 N N . ASN A 1 144 ? -17.203 -10.531 -3.23 1 96.88 144 ASN A N 1
ATOM 1113 C CA . ASN A 1 144 ? -17.484 -11.328 -2.043 1 96.88 144 ASN A CA 1
ATOM 1114 C C . ASN A 1 144 ? -18.719 -12.203 -2.244 1 96.88 144 ASN A C 1
ATOM 1116 O O . ASN A 1 144 ? -18.797 -13.297 -1.683 1 96.88 144 ASN A O 1
ATOM 1120 N N . ASP A 1 145 ? -19.625 -11.789 -3.09 1 96.94 145 ASP A N 1
ATOM 1121 C CA . ASP A 1 145 ? -20.875 -12.516 -3.328 1 96.94 145 ASP A CA 1
ATOM 1122 C C . ASP A 1 145 ? -20.625 -13.82 -4.07 1 96.94 145 ASP A C 1
ATOM 1124 O O . ASP A 1 145 ? -21.484 -14.695 -4.121 1 96.94 145 ASP A O 1
ATOM 1128 N N . SER A 1 146 ? -19.484 -13.93 -4.641 1 98.06 146 SER A N 1
ATOM 1129 C CA . SER A 1 146 ? -19.156 -15.133 -5.395 1 98.06 146 SER A CA 1
ATOM 1130 C C . SER A 1 146 ? -18.688 -16.25 -4.473 1 98.06 146 SER A C 1
ATOM 1132 O O . SER A 1 146 ? -18.438 -17.375 -4.922 1 98.06 146 SER A O 1
ATOM 1134 N N . PHE A 1 147 ? -18.547 -15.984 -3.197 1 98.06 147 PHE A N 1
ATOM 1135 C CA . PHE A 1 147 ? -18.141 -16.969 -2.193 1 98.06 147 PHE A CA 1
ATOM 1136 C C . PHE A 1 147 ? -19.344 -17.406 -1.355 1 98.06 147 PHE A C 1
ATOM 1138 O O . PHE A 1 147 ? -20.266 -16.609 -1.113 1 98.06 147 PHE A O 1
ATOM 1145 N N . ASP A 1 148 ? -19.375 -18.625 -0.901 1 97.31 148 ASP A N 1
ATOM 1146 C CA . ASP A 1 148 ? -20.406 -19.062 0.032 1 97.31 148 ASP A CA 1
ATOM 1147 C C . ASP A 1 148 ? -19.969 -18.828 1.479 1 97.31 148 ASP A C 1
ATOM 1149 O O . ASP A 1 148 ? -18.969 -18.156 1.732 1 97.31 148 ASP A O 1
ATOM 1153 N N . ASP A 1 149 ? -20.656 -19.375 2.441 1 94.81 149 ASP A N 1
ATOM 1154 C CA . ASP A 1 149 ? -20.438 -19.094 3.859 1 94.81 149 ASP A CA 1
ATOM 1155 C C . ASP A 1 149 ? -19.156 -19.781 4.355 1 94.81 149 ASP A C 1
ATOM 1157 O O . ASP A 1 149 ? -18.641 -19.422 5.418 1 94.81 149 ASP A O 1
ATOM 1161 N N . GLU A 1 150 ? -18.703 -20.766 3.553 1 94.62 150 GLU A N 1
ATOM 1162 C CA . GLU A 1 150 ? -17.469 -21.438 3.902 1 94.62 150 GLU A CA 1
ATOM 1163 C C . GLU A 1 150 ? -16.281 -20.891 3.111 1 94.62 150 GLU A C 1
ATOM 1165 O O . GLU A 1 150 ? -15.203 -21.484 3.098 1 94.62 150 GLU A O 1
ATOM 1170 N N . ASN A 1 151 ? -16.438 -19.734 2.346 1 94.88 151 ASN A N 1
ATOM 1171 C CA . ASN A 1 151 ? -15.453 -19 1.566 1 94.88 151 ASN A CA 1
ATOM 1172 C C . ASN A 1 151 ? -15.016 -19.781 0.33 1 94.88 151 ASN A C 1
ATOM 1174 O O . ASN A 1 151 ? -13.922 -19.578 -0.194 1 94.88 151 ASN A O 1
ATOM 1178 N N . GLU A 1 152 ? -15.875 -20.719 -0.035 1 96.5 152 GLU A N 1
ATOM 1179 C CA . GLU A 1 152 ? -15.625 -21.406 -1.296 1 96.5 152 GLU A CA 1
ATOM 1180 C C . GLU A 1 152 ? -16.203 -20.641 -2.475 1 96.5 152 GLU A C 1
ATOM 1182 O O . GLU A 1 152 ? -17.312 -20.094 -2.383 1 96.5 152 GLU A O 1
ATOM 1187 N N . ILE A 1 153 ? -15.508 -20.625 -3.559 1 97.94 153 ILE A N 1
ATOM 1188 C CA . ILE A 1 153 ? -16 -19.969 -4.762 1 97.94 153 ILE A CA 1
ATOM 1189 C C . ILE A 1 153 ? -17.125 -20.797 -5.383 1 97.94 153 ILE A C 1
ATOM 1191 O O . ILE A 1 153 ? -16.906 -21.953 -5.777 1 97.94 153 ILE A O 1
ATOM 1195 N N . ILE A 1 154 ? -18.234 -20.219 -5.555 1 97.25 154 ILE A N 1
ATOM 1196 C CA . ILE A 1 154 ? -19.391 -20.969 -6.035 1 97.25 154 ILE A CA 1
ATOM 1197 C C . ILE A 1 154 ? -19.844 -20.406 -7.383 1 97.25 154 ILE A C 1
ATOM 1199 O O . ILE A 1 154 ? -20.766 -20.953 -8.016 1 97.25 154 ILE A O 1
ATOM 1203 N N . ASP A 1 155 ? -19.344 -19.344 -7.797 1 97.12 155 ASP A N 1
ATOM 1204 C CA . ASP A 1 155 ? -19.656 -18.688 -9.055 1 97.12 155 ASP A CA 1
ATOM 1205 C C . ASP A 1 155 ? -18.938 -19.344 -10.227 1 97.12 155 ASP A C 1
ATOM 1207 O O . ASP A 1 155 ? -17.719 -19.234 -10.352 1 97.12 155 ASP A O 1
ATOM 1211 N N . GLU A 1 156 ? -19.656 -19.969 -11.078 1 97.31 156 GLU A N 1
ATOM 1212 C CA . GLU A 1 156 ? -19.078 -20.719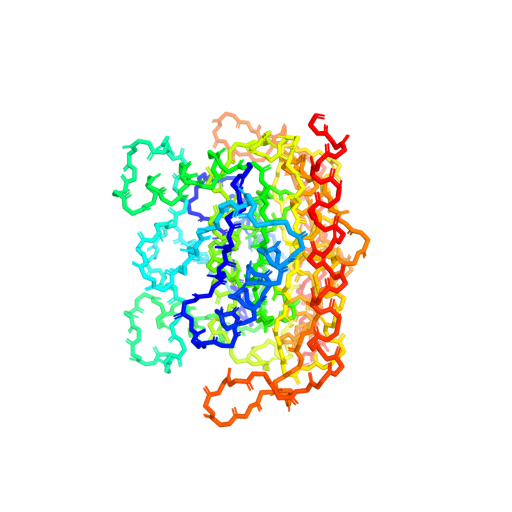 -12.195 1 97.31 156 GLU A CA 1
ATOM 1213 C C . GLU A 1 156 ? -18.344 -19.797 -13.156 1 97.31 156 GLU A C 1
ATOM 1215 O O . GLU A 1 156 ? -17.328 -20.188 -13.742 1 97.31 156 GLU A O 1
ATOM 1220 N N . GLU A 1 157 ? -18.859 -18.656 -13.328 1 97.94 157 GLU A N 1
ATOM 1221 C CA . GLU A 1 157 ? -18.188 -17.703 -14.203 1 97.94 157 GLU A CA 1
ATOM 1222 C C . GLU A 1 157 ? -16.797 -17.359 -13.68 1 97.94 157 GLU A C 1
ATOM 1224 O O . GLU A 1 157 ? -15.844 -17.234 -14.453 1 97.94 157 GLU A O 1
ATOM 1229 N N . VAL A 1 158 ? -16.734 -17.172 -12.398 1 98.12 158 VAL A N 1
ATOM 1230 C CA . VAL A 1 158 ? -15.438 -16.891 -11.773 1 98.12 158 VAL A CA 1
ATOM 1231 C C . VAL A 1 158 ? -14.484 -18.062 -12.008 1 98.12 158 VAL A C 1
ATOM 1233 O O . VAL A 1 158 ? -13.32 -17.859 -12.352 1 98.12 158 VAL A O 1
ATOM 1236 N N . THR A 1 159 ? -14.977 -19.266 -11.852 1 98.12 159 THR A N 1
ATOM 1237 C CA . THR A 1 159 ? -14.172 -20.453 -12.062 1 98.12 159 THR A CA 1
ATOM 1238 C C . THR A 1 159 ? -13.656 -20.516 -13.5 1 98.12 159 THR A C 1
ATOM 1240 O O . THR A 1 159 ? -12.492 -20.859 -13.727 1 98.12 159 THR A O 1
ATOM 1243 N N . GLU A 1 160 ? -14.469 -20.203 -14.422 1 98.19 160 GLU A N 1
ATOM 1244 C CA . GLU A 1 160 ? -14.07 -20.172 -15.82 1 98.19 160 GLU A CA 1
ATOM 1245 C C . GLU A 1 160 ? -12.992 -19.125 -16.078 1 98.19 160 GLU A C 1
ATOM 1247 O O . GLU A 1 160 ? -12.016 -19.391 -16.781 1 98.19 160 GLU A O 1
ATOM 1252 N N . ARG A 1 161 ? -13.203 -17.938 -15.508 1 98.06 161 ARG A N 1
ATOM 1253 C CA . ARG A 1 161 ? -12.227 -16.859 -15.656 1 98.06 161 ARG A CA 1
ATOM 1254 C C . ARG A 1 161 ? -10.883 -17.25 -15.062 1 98.06 161 ARG A C 1
ATOM 1256 O O . ARG A 1 161 ? -9.828 -16.953 -15.641 1 98.06 161 ARG A O 1
ATOM 1263 N N . ILE A 1 162 ? -10.93 -17.953 -13.945 1 98.62 162 ILE A N 1
ATOM 1264 C CA . ILE A 1 162 ? -9.719 -18.422 -13.305 1 98.62 162 ILE A CA 1
ATOM 1265 C C . ILE A 1 162 ? -9 -19.406 -14.219 1 98.62 162 ILE A C 1
ATOM 1267 O O . ILE A 1 162 ? -7.77 -19.359 -14.352 1 98.62 162 ILE A O 1
ATOM 1271 N N . GLY A 1 163 ? -9.734 -20.281 -14.789 1 98.25 163 GLY A N 1
ATOM 1272 C CA . GLY A 1 163 ? -9.148 -21.219 -15.727 1 98.25 163 GLY A CA 1
ATOM 1273 C C . GLY A 1 163 ? -8.445 -20.547 -16.891 1 98.25 163 GLY A C 1
ATOM 1274 O O . GLY A 1 163 ? -7.309 -20.906 -17.219 1 98.25 163 GLY A O 1
ATOM 1275 N N . LYS A 1 164 ? -9.109 -19.625 -17.531 1 98.19 164 LYS A N 1
ATOM 1276 C CA . LYS A 1 164 ? -8.523 -18.891 -18.641 1 98.19 164 LYS A CA 1
ATOM 1277 C C . LYS A 1 164 ? -7.285 -18.109 -18.203 1 98.19 164 LYS A C 1
ATOM 1279 O O . LYS A 1 164 ? -6.289 -18.062 -18.922 1 98.19 164 LYS A O 1
ATOM 1284 N N . PHE A 1 165 ? -7.41 -17.531 -17.094 1 98.56 165 PHE A N 1
ATOM 1285 C CA . PHE A 1 165 ? -6.309 -16.781 -16.5 1 98.56 165 PHE A CA 1
ATOM 1286 C C . PHE A 1 165 ? -5.098 -17.672 -16.266 1 98.56 165 PHE A C 1
ATOM 1288 O O . PHE A 1 165 ? -3.979 -17.312 -16.641 1 98.56 165 PHE A O 1
ATOM 1295 N N . ALA A 1 166 ? -5.281 -18.797 -15.641 1 98.5 166 ALA A N 1
ATOM 1296 C CA . ALA A 1 166 ? -4.207 -19.75 -15.383 1 98.5 166 ALA A CA 1
ATOM 1297 C C . ALA A 1 166 ? -3.555 -20.219 -16.688 1 98.5 166 ALA A C 1
ATOM 1299 O O . ALA A 1 166 ? -2.33 -20.344 -16.766 1 98.5 166 ALA A O 1
ATOM 1300 N N . GLU A 1 167 ? -4.402 -20.469 -17.641 1 98.12 167 GLU A N 1
ATOM 1301 C CA . GLU A 1 167 ? -3.881 -20.859 -18.938 1 98.12 167 GLU A CA 1
ATOM 1302 C C . GLU A 1 167 ? -2.953 -19.797 -19.516 1 98.12 167 GLU A C 1
ATOM 1304 O O . GLU A 1 167 ? -1.863 -20.094 -20 1 98.12 167 GLU A O 1
ATOM 1309 N N . GLU A 1 168 ? -3.381 -18.594 -19.469 1 98.06 168 GLU A N 1
ATOM 1310 C CA . GLU A 1 168 ? -2.559 -17.5 -19.984 1 98.06 168 GLU A CA 1
ATOM 1311 C C . GLU A 1 168 ? -1.242 -17.391 -19.219 1 98.06 168 GLU A C 1
ATOM 1313 O O . GLU A 1 168 ? -0.183 -17.219 -19.828 1 98.06 168 GLU A O 1
ATOM 1318 N N . LEU A 1 169 ? -1.28 -17.531 -17.906 1 98.12 169 LEU A N 1
ATOM 1319 C CA . LEU A 1 169 ? -0.085 -17.453 -17.078 1 98.12 169 LEU A CA 1
ATOM 1320 C C . LEU A 1 169 ? 0.944 -18.5 -17.5 1 98.12 169 LEU A C 1
ATOM 1322 O O . LEU A 1 169 ? 2.109 -18.172 -17.734 1 98.12 169 LEU A O 1
ATOM 1326 N N . VAL A 1 170 ? 0.488 -19.672 -17.625 1 97.88 170 VAL A N 1
ATOM 1327 C CA . VAL A 1 170 ? 1.37 -20.797 -17.938 1 97.88 170 VAL A CA 1
ATOM 1328 C C . VAL A 1 170 ? 1.938 -20.625 -19.344 1 97.88 170 VAL A C 1
ATOM 1330 O O . VAL A 1 170 ? 3.145 -20.766 -19.562 1 97.88 170 VAL A O 1
ATOM 1333 N N . ARG A 1 171 ? 1.112 -20.281 -20.281 1 97.06 171 ARG A N 1
ATOM 1334 C CA . ARG A 1 171 ? 1.538 -20.141 -21.672 1 97.06 171 ARG A CA 1
ATOM 1335 C C . ARG A 1 171 ? 2.561 -19.016 -21.812 1 97.06 171 ARG A C 1
ATOM 1337 O O . ARG A 1 171 ? 3.562 -19.172 -22.516 1 97.06 171 ARG A O 1
ATOM 1344 N N . LEU A 1 172 ? 2.291 -17.922 -21.172 1 97.75 172 LEU A N 1
ATOM 1345 C CA . LEU A 1 172 ? 3.211 -16.797 -21.25 1 97.75 172 LEU A CA 1
ATOM 1346 C C . LEU A 1 172 ? 4.57 -17.172 -20.672 1 97.75 172 LEU A C 1
ATOM 1348 O O . LEU A 1 172 ? 5.609 -16.844 -21.25 1 97.75 172 LEU A O 1
ATOM 1352 N N . GLN A 1 173 ? 4.516 -17.781 -19.469 1 97.12 173 GLN A N 1
ATOM 1353 C CA . GLN A 1 173 ? 5.781 -18.109 -18.828 1 97.12 173 GLN A CA 1
ATOM 1354 C C . GLN A 1 173 ? 6.578 -19.109 -19.672 1 97.12 173 GLN A C 1
ATOM 1356 O O . GLN A 1 173 ? 7.805 -19.016 -19.75 1 97.12 173 GLN A O 1
ATOM 1361 N N . GLN A 1 174 ? 5.93 -20.031 -20.328 1 96 174 GLN A N 1
ATOM 1362 C CA . GLN A 1 174 ? 6.578 -21.016 -21.188 1 96 174 GLN A CA 1
ATOM 1363 C C . GLN A 1 174 ? 7.23 -20.359 -22.391 1 96 174 GLN A C 1
ATOM 1365 O O . GLN A 1 174 ? 8.273 -20.812 -22.875 1 96 174 GLN A O 1
ATOM 1370 N N . ASN A 1 175 ? 6.621 -19.281 -22.875 1 90.88 175 ASN A N 1
ATOM 1371 C CA . ASN A 1 175 ? 7.117 -18.609 -24.078 1 90.88 175 ASN A CA 1
ATOM 1372 C C . ASN A 1 175 ? 8.141 -17.531 -23.719 1 90.88 175 ASN A C 1
ATOM 1374 O O . ASN A 1 175 ? 8.867 -17.047 -24.594 1 90.88 175 ASN A O 1
ATOM 1378 N N . PHE A 1 176 ? 8.008 -16.969 -22.578 1 80.56 176 PHE A N 1
ATOM 1379 C CA . PHE A 1 176 ? 8.891 -15.914 -22.094 1 80.56 176 PHE A CA 1
ATOM 1380 C C . PHE A 1 176 ? 10.258 -16.484 -21.734 1 80.56 176 PHE A C 1
ATOM 1382 O O . PHE A 1 176 ? 11.273 -15.797 -21.891 1 80.56 176 PHE A O 1
ATOM 1389 N N . SER A 1 177 ? 10.414 -17.734 -21.188 1 59.19 177 SER A N 1
ATOM 1390 C CA . SER A 1 177 ? 11.68 -18.375 -20.844 1 59.19 177 SER A CA 1
ATOM 1391 C C . SER A 1 177 ? 12.422 -18.844 -22.094 1 59.19 177 SER A C 1
ATOM 1393 O O . SER A 1 177 ? 11.805 -19.156 -23.109 1 59.19 177 SER A O 1
ATOM 1395 N N . MET B 1 1 ? -8.062 25.188 14.789 1 95.88 1 MET B N 1
ATOM 1396 C CA . MET B 1 1 ? -8.055 23.953 14.016 1 95.88 1 MET B CA 1
ATOM 1397 C C . MET B 1 1 ? -6.727 23.219 14.18 1 95.88 1 MET B C 1
ATOM 1399 O O . MET B 1 1 ? -5.684 23.844 14.359 1 95.88 1 MET B O 1
ATOM 1403 N N . LYS B 1 2 ? -6.754 21.922 14.195 1 98.56 2 LYS B N 1
ATOM 1404 C CA . LYS B 1 2 ? -5.555 21.109 14.391 1 98.56 2 LYS B CA 1
ATOM 1405 C C . LYS B 1 2 ? -5.168 20.391 13.102 1 98.56 2 LYS B C 1
ATOM 1407 O O . LYS B 1 2 ? -5.957 19.609 12.555 1 98.56 2 LYS B O 1
ATOM 1412 N N . LEU B 1 3 ? -3.939 20.703 12.617 1 98.81 3 LEU B N 1
ATOM 1413 C CA . LEU B 1 3 ? -3.324 20.016 11.484 1 98.81 3 LEU B CA 1
ATOM 1414 C C . LEU B 1 3 ? -2.373 18.922 11.961 1 98.81 3 LEU B C 1
ATOM 1416 O O . LEU B 1 3 ? -1.418 19.203 12.695 1 98.81 3 LEU B O 1
ATOM 1420 N N . VAL B 1 4 ? -2.684 17.719 11.625 1 98.94 4 VAL B N 1
ATOM 1421 C CA . VAL B 1 4 ? -1.775 16.609 11.938 1 98.94 4 VAL B CA 1
ATOM 1422 C C . VAL B 1 4 ? -1.013 16.203 10.68 1 98.94 4 VAL B C 1
ATOM 1424 O O . VAL B 1 4 ? -1.613 15.984 9.625 1 98.94 4 VAL B O 1
ATOM 1427 N N . GLY B 1 5 ? 0.313 16.25 10.758 1 98.94 5 GLY B N 1
ATOM 1428 C CA . GLY B 1 5 ? 1.181 15.727 9.711 1 98.94 5 GLY B CA 1
ATOM 1429 C C . GLY B 1 5 ? 1.639 14.305 9.977 1 98.94 5 GLY B C 1
ATOM 1430 O O . GLY B 1 5 ? 1.976 13.953 11.109 1 98.94 5 GLY B O 1
ATOM 1431 N N . ILE B 1 6 ? 1.622 13.508 8.969 1 98.94 6 ILE B N 1
ATOM 1432 C CA . ILE B 1 6 ? 2.041 12.117 9.078 1 98.94 6 ILE B CA 1
ATOM 1433 C C . ILE B 1 6 ? 3.26 11.867 8.195 1 98.94 6 ILE B C 1
ATOM 1435 O O . ILE B 1 6 ? 3.215 12.117 6.984 1 98.94 6 ILE B O 1
ATOM 1439 N N . SER B 1 7 ? 4.336 11.523 8.758 1 98.88 7 SER B N 1
ATOM 1440 C CA . SER B 1 7 ? 5.441 10.945 8.008 1 98.88 7 SER B CA 1
ATOM 1441 C C . SER B 1 7 ? 5.277 9.43 7.863 1 98.88 7 SER B C 1
ATOM 1443 O O . SER B 1 7 ? 5.496 8.688 8.82 1 98.88 7 SER B O 1
ATOM 1445 N N . GLY B 1 8 ? 4.895 9.023 6.676 1 98.62 8 GLY B N 1
ATOM 1446 C CA . GLY B 1 8 ? 4.465 7.656 6.43 1 98.62 8 GLY B CA 1
ATOM 1447 C C . GLY B 1 8 ? 5.602 6.734 6.039 1 98.62 8 GLY B C 1
ATOM 1448 O O . GLY B 1 8 ? 5.508 6.008 5.047 1 98.62 8 GLY B O 1
ATOM 1449 N N . SER B 1 9 ? 6.66 6.75 6.793 1 96.75 9 SER B N 1
ATOM 1450 C CA . SER B 1 9 ? 7.824 5.914 6.531 1 96.75 9 SER B CA 1
ATOM 1451 C C . SER B 1 9 ? 8.461 5.426 7.828 1 96.75 9 SER B C 1
ATOM 1453 O O . SER B 1 9 ? 8.406 6.113 8.852 1 96.75 9 SER B O 1
ATOM 1455 N N . LEU B 1 10 ? 9.062 4.27 7.742 1 97.88 10 LEU B N 1
ATOM 1456 C CA . LEU B 1 10 ? 9.836 3.768 8.875 1 97.88 10 LEU B CA 1
ATOM 1457 C C . LEU B 1 10 ? 11.328 3.955 8.641 1 97.88 10 LEU B C 1
ATOM 1459 O O . LEU B 1 10 ? 12.141 3.637 9.508 1 97.88 10 LEU B O 1
ATOM 1463 N N . VAL B 1 11 ? 11.641 4.461 7.402 1 94.81 11 VAL B N 1
ATOM 1464 C CA . VAL B 1 11 ? 13.031 4.578 6.98 1 94.81 11 VAL B CA 1
ATOM 1465 C C . VAL B 1 11 ? 13.32 6.016 6.543 1 94.81 11 VAL B C 1
ATOM 1467 O O . VAL B 1 11 ? 12.492 6.648 5.883 1 94.81 11 VAL B O 1
ATOM 1470 N N . GLY B 1 12 ? 14.43 6.473 6.949 1 93.25 12 GLY B N 1
ATOM 1471 C CA . GLY B 1 12 ? 14.891 7.746 6.418 1 93.25 12 GLY B CA 1
ATOM 1472 C C . GLY B 1 12 ? 14.273 8.945 7.121 1 93.25 12 GLY B C 1
ATOM 1473 O O . GLY B 1 12 ? 13.492 8.781 8.055 1 93.25 12 GLY B O 1
ATOM 1474 N N . TRP B 1 13 ? 14.648 10.164 6.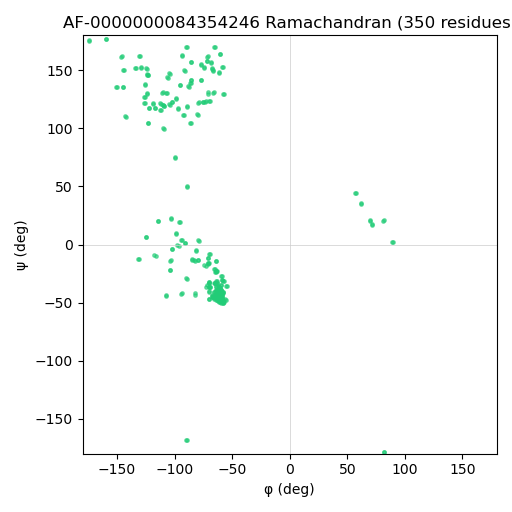637 1 96.25 13 TRP B N 1
ATOM 1475 C CA . TRP B 1 13 ? 14.266 11.375 7.344 1 96.25 13 TRP B CA 1
ATOM 1476 C C . TRP B 1 13 ? 13.656 12.398 6.391 1 96.25 13 TRP B C 1
ATOM 1478 O O . TRP B 1 13 ? 13.047 13.375 6.824 1 96.25 13 TRP B O 1
ATOM 1488 N N . LYS B 1 14 ? 13.797 12.172 5.145 1 98.06 14 LYS B N 1
ATOM 1489 C CA . LYS B 1 14 ? 13.43 13.195 4.168 1 98.06 14 LYS B CA 1
ATOM 1490 C C . LYS B 1 14 ? 11.938 13.5 4.23 1 98.06 14 LYS B C 1
ATOM 1492 O O . LYS B 1 14 ? 11.539 14.672 4.234 1 98.06 14 LYS B O 1
ATOM 1497 N N . THR B 1 15 ? 11.141 12.461 4.305 1 98.38 15 THR B N 1
ATOM 1498 C CA . THR B 1 15 ? 9.695 12.664 4.379 1 98.38 15 THR B CA 1
ATOM 1499 C C . THR B 1 15 ? 9.32 13.391 5.668 1 98.38 15 THR B C 1
ATOM 1501 O O . THR B 1 15 ? 8.477 14.289 5.652 1 98.38 15 THR B O 1
ATOM 1504 N N . HIS B 1 16 ? 9.961 13.055 6.715 1 98.62 16 HIS B N 1
ATOM 1505 C CA . HIS B 1 16 ? 9.766 13.727 7.992 1 98.62 16 HIS B CA 1
ATOM 1506 C C . HIS B 1 16 ? 10.07 15.219 7.883 1 98.62 16 HIS B C 1
ATOM 1508 O O . HIS B 1 16 ? 9.281 16.047 8.344 1 98.62 16 HIS B O 1
ATOM 1514 N N . VAL B 1 17 ? 11.156 15.539 7.273 1 98.75 17 VAL B N 1
ATOM 1515 C CA . VAL B 1 17 ? 11.578 16.922 7.113 1 98.75 17 VAL B CA 1
ATOM 1516 C C . VAL B 1 17 ? 10.57 17.688 6.254 1 98.75 17 VAL B C 1
ATOM 1518 O O . VAL B 1 17 ? 10.188 18.812 6.578 1 98.75 17 VAL B O 1
ATOM 1521 N N . ALA B 1 18 ? 10.133 17.062 5.207 1 98.75 18 ALA B N 1
ATOM 1522 C CA . ALA B 1 18 ? 9.18 17.672 4.293 1 98.75 18 ALA B CA 1
ATOM 1523 C C . ALA B 1 18 ? 7.875 18.016 5.012 1 98.75 18 ALA B C 1
ATOM 1525 O O . ALA B 1 18 ? 7.352 19.125 4.879 1 98.75 18 ALA B O 1
ATOM 1526 N N . ILE B 1 19 ? 7.336 17.078 5.762 1 98.88 19 ILE B N 1
ATOM 1527 C CA . ILE B 1 19 ? 6.078 17.281 6.473 1 98.88 19 ILE B CA 1
ATOM 1528 C C . ILE B 1 19 ? 6.234 18.391 7.508 1 98.88 19 ILE B C 1
ATOM 1530 O O . ILE B 1 19 ? 5.359 19.234 7.656 1 98.88 19 ILE B O 1
ATOM 1534 N N . ASN B 1 20 ? 7.363 18.375 8.227 1 98.75 20 ASN B N 1
ATOM 1535 C CA . ASN B 1 20 ? 7.602 19.438 9.203 1 98.75 20 ASN B CA 1
ATOM 1536 C C . ASN B 1 20 ? 7.617 20.812 8.547 1 98.75 20 ASN B C 1
ATOM 1538 O O . ASN B 1 20 ? 7.145 21.781 9.133 1 98.75 20 ASN B O 1
ATOM 1542 N N . LYS B 1 21 ? 8.203 20.875 7.387 1 98.75 21 LYS B N 1
ATOM 1543 C CA . LYS B 1 21 ? 8.227 22.141 6.66 1 98.75 21 LYS B CA 1
ATOM 1544 C C . LYS B 1 21 ? 6.816 22.594 6.312 1 98.75 21 LYS B C 1
ATOM 1546 O O . LYS B 1 21 ? 6.504 23.781 6.402 1 98.75 21 LYS B O 1
ATOM 1551 N N . VAL B 1 22 ? 5.965 21.688 5.902 1 98.81 22 VAL B N 1
ATOM 1552 C CA . VAL B 1 22 ? 4.578 22.031 5.59 1 98.81 22 VAL B CA 1
ATOM 1553 C C . VAL B 1 22 ? 3.869 22.516 6.852 1 98.81 22 VAL B C 1
ATOM 1555 O O . VAL B 1 22 ? 3.131 23.5 6.816 1 98.81 22 VAL B O 1
ATOM 1558 N N . LEU B 1 23 ? 4.066 21.781 7.984 1 98.88 23 LEU B N 1
ATOM 1559 C CA . LEU B 1 23 ? 3.449 22.156 9.25 1 98.88 23 LEU B CA 1
ATOM 1560 C C . LEU B 1 23 ? 3.879 23.562 9.656 1 98.88 23 LEU B C 1
ATOM 1562 O O . LEU B 1 23 ? 3.049 24.375 10.07 1 98.88 23 LEU B O 1
ATOM 1566 N N . ALA B 1 24 ? 5.16 23.859 9.523 1 98.69 24 ALA B N 1
ATOM 1567 C CA . ALA B 1 24 ? 5.676 25.188 9.844 1 98.69 24 ALA B CA 1
ATOM 1568 C C . ALA B 1 24 ? 5.066 26.25 8.93 1 98.69 24 ALA B C 1
ATOM 1570 O O . ALA B 1 24 ? 4.707 27.328 9.383 1 98.69 24 ALA B O 1
ATOM 1571 N N . ALA B 1 25 ? 4.977 25.938 7.672 1 98.75 25 ALA B N 1
ATOM 1572 C CA . ALA B 1 25 ? 4.395 26.875 6.703 1 98.75 25 ALA B CA 1
ATOM 1573 C C . ALA B 1 25 ? 2.93 27.156 7.023 1 98.75 25 ALA B C 1
ATOM 1575 O O . ALA B 1 25 ? 2.465 28.281 6.883 1 98.75 25 ALA B O 1
ATOM 1576 N N . ALA B 1 26 ? 2.211 26.125 7.426 1 98.69 26 ALA B N 1
ATOM 1577 C CA . ALA B 1 26 ? 0.808 26.297 7.789 1 98.69 26 ALA B CA 1
ATOM 1578 C C . ALA B 1 26 ? 0.663 27.281 8.953 1 98.69 26 ALA B C 1
ATOM 1580 O O . ALA B 1 26 ? -0.235 28.125 8.961 1 98.69 26 ALA B O 1
ATOM 1581 N N . LYS B 1 27 ? 1.56 27.172 9.93 1 98.31 27 LYS B N 1
ATOM 1582 C CA . LYS B 1 27 ? 1.55 28.078 11.078 1 98.31 27 LYS B CA 1
ATOM 1583 C C . LYS B 1 27 ? 1.844 29.516 10.648 1 98.31 27 LYS B C 1
ATOM 1585 O O . LYS B 1 27 ? 1.336 30.469 11.242 1 98.31 27 LYS B O 1
ATOM 1590 N N . SER B 1 28 ? 2.646 29.625 9.656 1 97.88 28 SER B N 1
ATOM 1591 C CA . SER B 1 28 ? 2.971 30.953 9.133 1 97.88 28 SER B CA 1
ATOM 1592 C C . SER B 1 28 ? 1.774 31.562 8.422 1 97.88 28 SER B C 1
ATOM 1594 O O . SER B 1 28 ? 1.622 32.781 8.398 1 97.88 28 SER B O 1
ATOM 1596 N N . VAL B 1 29 ? 0.96 30.797 7.812 1 97.88 29 VAL B N 1
ATOM 1597 C CA . VAL B 1 29 ? -0.249 31.25 7.137 1 97.88 29 VAL B CA 1
ATOM 1598 C C . VAL B 1 29 ? -1.276 31.703 8.172 1 97.88 29 VAL B C 1
ATOM 1600 O O . VAL B 1 29 ? -1.905 32.75 8.008 1 97.88 29 VAL B O 1
ATOM 1603 N N . ASP B 1 30 ? -1.496 30.969 9.172 1 97.81 30 ASP B N 1
ATOM 1604 C CA . ASP B 1 30 ? -2.416 31.234 10.273 1 97.81 30 ASP B CA 1
ATOM 1605 C C . ASP B 1 30 ? -1.841 30.75 11.602 1 97.81 30 ASP B C 1
ATOM 1607 O O . ASP B 1 30 ? -1.796 29.547 11.867 1 97.81 30 ASP B O 1
ATOM 1611 N N . SER B 1 31 ? -1.473 31.594 12.492 1 97.19 31 SER B N 1
ATOM 1612 C CA . SER B 1 31 ? -0.772 31.297 13.734 1 97.19 31 SER B CA 1
ATOM 1613 C C . SER B 1 31 ? -1.686 30.594 14.727 1 97.19 31 SER B C 1
ATOM 1615 O O . SER B 1 31 ? -1.217 30.031 15.719 1 97.19 31 SER B O 1
ATOM 1617 N N . ASP B 1 32 ? -2.947 30.547 14.477 1 97.69 32 ASP B N 1
ATOM 1618 C CA . ASP B 1 32 ? -3.898 29.891 15.375 1 97.69 32 ASP B CA 1
ATOM 1619 C C . ASP B 1 32 ? -3.98 28.391 15.094 1 97.69 32 ASP B C 1
ATOM 1621 O O . ASP B 1 32 ? -4.535 27.641 15.898 1 97.69 32 ASP B O 1
ATOM 1625 N N . VAL B 1 33 ? -3.422 27.953 13.992 1 98.19 33 VAL B N 1
ATOM 1626 C CA . VAL B 1 33 ? -3.41 26.531 13.656 1 98.19 33 VAL B CA 1
ATOM 1627 C C . VAL B 1 33 ? -2.475 25.797 14.609 1 98.19 33 VAL B C 1
ATOM 1629 O O . VAL B 1 33 ? -1.325 26.188 14.797 1 98.19 33 VAL B O 1
ATOM 1632 N N . LYS B 1 34 ? -2.996 24.828 15.281 1 98.56 34 LYS B N 1
ATOM 1633 C CA . LYS B 1 34 ? -2.164 23.891 16.031 1 98.56 34 LYS B CA 1
ATOM 1634 C C . LYS B 1 34 ? -1.667 22.75 15.148 1 98.56 34 LYS B C 1
ATOM 1636 O O . LYS B 1 34 ? -2.402 22.266 14.297 1 98.56 34 LYS B O 1
ATOM 1641 N N . THR B 1 35 ? -0.414 22.406 15.352 1 98.81 35 THR B N 1
ATOM 1642 C CA . THR B 1 35 ? 0.142 21.359 14.508 1 98.81 35 THR B CA 1
ATOM 1643 C C . THR B 1 35 ? 0.7 20.219 15.367 1 98.81 35 THR B C 1
ATOM 1645 O O . THR B 1 35 ? 1.079 20.438 16.516 1 98.81 35 THR B O 1
ATOM 1648 N N . GLU B 1 36 ? 0.696 19.047 14.852 1 98.75 36 GLU B N 1
ATOM 1649 C CA . GLU B 1 36 ? 1.307 17.859 15.453 1 98.75 36 GLU B CA 1
ATOM 1650 C C . GLU B 1 36 ? 1.9 16.938 14.391 1 98.75 36 GLU B C 1
ATOM 1652 O O . GLU B 1 36 ? 1.289 16.719 13.352 1 98.75 36 GLU B O 1
ATOM 1657 N N . MET B 1 37 ? 3.088 16.469 14.664 1 98.75 37 MET B N 1
ATOM 1658 C CA . MET B 1 37 ? 3.77 15.523 13.797 1 98.75 37 MET B CA 1
ATOM 1659 C C . MET B 1 37 ? 3.613 14.094 14.32 1 98.75 37 MET B C 1
ATOM 1661 O O . MET B 1 37 ? 3.848 13.836 15.5 1 98.75 37 MET B O 1
ATOM 1665 N N . ILE B 1 38 ? 3.152 13.258 13.492 1 98.88 38 ILE B N 1
ATOM 1666 C CA . ILE B 1 38 ? 3.199 11.82 13.742 1 98.88 38 ILE B CA 1
ATOM 1667 C C . ILE B 1 38 ? 4.199 11.164 12.789 1 98.88 38 ILE B C 1
ATOM 1669 O O . ILE B 1 38 ? 3.912 10.992 11.602 1 98.88 38 ILE B O 1
ATOM 1673 N N . ASP B 1 39 ? 5.348 10.898 13.281 1 98.75 39 ASP B N 1
ATOM 1674 C CA . ASP B 1 39 ? 6.336 10.117 12.539 1 98.75 39 ASP B CA 1
ATOM 16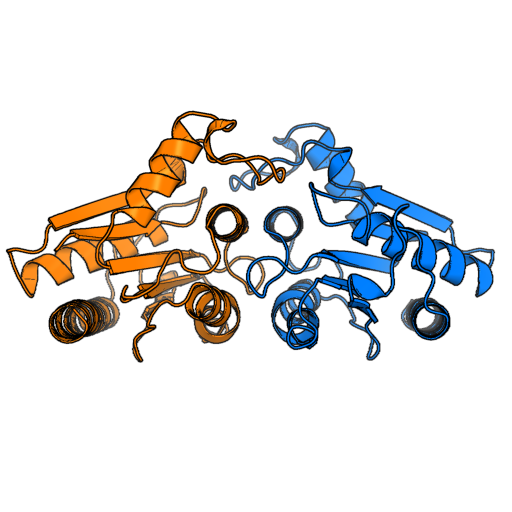75 C C . ASP B 1 39 ? 6.176 8.625 12.812 1 98.75 39 ASP B C 1
ATOM 1677 O O . ASP B 1 39 ? 6.387 8.172 13.938 1 98.75 39 ASP B O 1
ATOM 1681 N N . LEU B 1 40 ? 5.906 7.859 11.836 1 98.75 40 LEU B N 1
ATOM 1682 C CA . LEU B 1 40 ? 5.609 6.445 12.047 1 98.75 40 LEU B CA 1
ATOM 1683 C C . LEU B 1 40 ? 6.816 5.715 12.617 1 98.75 40 LEU B C 1
ATOM 1685 O O . LEU B 1 40 ? 6.668 4.668 13.258 1 98.75 40 LEU B O 1
ATOM 1689 N N . LYS B 1 41 ? 7.977 6.25 12.414 1 97.56 41 LYS B N 1
ATOM 1690 C CA . LYS B 1 41 ? 9.188 5.633 12.953 1 97.56 41 LYS B CA 1
ATOM 1691 C C . LYS B 1 41 ? 9.164 5.625 14.484 1 97.56 41 LYS B C 1
ATOM 1693 O O . LYS B 1 41 ? 9.875 4.844 15.109 1 97.56 41 LYS B O 1
ATOM 1698 N N . ASP B 1 42 ? 8.383 6.531 15.062 1 98.19 42 ASP B N 1
ATOM 1699 C CA . ASP B 1 42 ? 8.375 6.707 16.516 1 98.19 42 ASP B CA 1
ATOM 1700 C C . ASP B 1 42 ? 7.32 5.82 17.172 1 98.19 42 ASP B C 1
ATOM 1702 O O . ASP B 1 42 ? 7.16 5.836 18.391 1 98.19 42 ASP B O 1
ATOM 1706 N N . TYR B 1 43 ? 6.602 5.012 16.359 1 98.44 43 TYR B N 1
ATOM 1707 C CA . TYR B 1 43 ? 5.492 4.211 16.859 1 98.44 43 TYR B CA 1
ATOM 1708 C C . TYR B 1 43 ? 5.566 2.783 16.344 1 98.44 43 TYR B C 1
ATOM 1710 O O . TYR B 1 43 ? 6.082 2.543 15.242 1 98.44 43 TYR B O 1
ATOM 1718 N N . GLU B 1 44 ? 5.051 1.895 17.078 1 98.31 44 GLU B N 1
ATOM 1719 C CA . GLU B 1 44 ? 4.867 0.515 16.641 1 98.31 44 GLU B CA 1
ATOM 1720 C C . GLU B 1 44 ? 3.432 0.26 16.188 1 98.31 44 GLU B C 1
ATOM 1722 O O . GLU B 1 44 ? 2.672 -0.413 16.891 1 98.31 44 GLU B O 1
ATOM 1727 N N . VAL B 1 45 ? 3.135 0.766 15.039 1 98.75 45 VAL B N 1
ATOM 1728 C CA . VAL B 1 45 ? 1.809 0.522 14.484 1 98.75 45 VAL B CA 1
ATOM 1729 C C . VAL B 1 45 ? 1.724 -0.909 13.961 1 98.75 45 VAL B C 1
ATOM 1731 O O . VAL B 1 45 ? 2.52 -1.312 13.102 1 98.75 45 VAL B O 1
ATOM 1734 N N . GLU B 1 46 ? 0.806 -1.652 14.445 1 98.69 46 GLU B N 1
ATOM 1735 C CA . GLU B 1 46 ? 0.659 -3.059 14.078 1 98.69 46 GLU B CA 1
ATOM 1736 C C . GLU B 1 46 ? 0.021 -3.205 12.695 1 98.69 46 GLU B C 1
ATOM 1738 O O . GLU B 1 46 ? -0.72 -2.326 12.258 1 98.69 46 GLU B O 1
ATOM 1743 N N . PHE B 1 47 ? 0.316 -4.328 12.086 1 98.62 47 PHE B N 1
ATOM 1744 C CA . PHE B 1 47 ? -0.421 -4.691 10.875 1 98.62 47 PHE B CA 1
ATOM 1745 C C . PHE B 1 47 ? -1.905 -4.852 11.18 1 98.62 47 PHE B C 1
ATOM 1747 O O . PHE B 1 47 ? -2.277 -5.328 12.25 1 98.62 47 PHE B O 1
ATOM 1754 N N . VAL B 1 48 ? -2.693 -4.531 10.227 1 97.94 48 VAL B N 1
ATOM 1755 C CA . VAL B 1 48 ? -4.129 -4.766 10.352 1 97.94 48 VAL B CA 1
ATOM 1756 C C . VAL B 1 48 ? -4.402 -6.27 10.406 1 97.94 48 VAL B C 1
ATOM 1758 O O . VAL B 1 48 ? -3.898 -7.027 9.57 1 97.94 48 VAL B O 1
ATOM 1761 N N . ARG B 1 49 ? -5.215 -6.684 11.406 1 95.25 49 ARG B N 1
ATOM 1762 C CA . ARG B 1 49 ? -5.559 -8.094 11.562 1 95.25 49 ARG B CA 1
ATOM 1763 C C . ARG B 1 49 ? -7.07 -8.289 11.586 1 95.25 49 ARG B C 1
ATOM 1765 O O . ARG B 1 49 ? -7.555 -9.359 11.953 1 95.25 49 ARG B O 1
ATOM 1772 N N . GLY B 1 50 ? -7.875 -7.23 11.344 1 94.06 50 GLY B N 1
ATOM 1773 C CA . GLY B 1 50 ? -9.312 -7.348 11.188 1 94.06 50 GLY B CA 1
ATOM 1774 C C . GLY B 1 50 ? -10.07 -7.227 12.492 1 94.06 50 GLY B C 1
ATOM 1775 O O . GLY B 1 50 ? -11.289 -7.434 12.539 1 94.06 50 GLY B O 1
ATOM 1776 N N . THR B 1 51 ? -9.383 -6.996 13.578 1 95.75 51 THR B N 1
ATOM 1777 C CA . THR B 1 51 ? -10.031 -6.828 14.875 1 95.75 51 THR B CA 1
ATOM 1778 C C . THR B 1 51 ? -10.297 -5.352 15.156 1 95.75 51 THR B C 1
ATOM 1780 O O . THR B 1 51 ? -9.695 -4.477 14.531 1 95.75 51 THR B O 1
ATOM 1783 N N . PRO B 1 52 ? -11.195 -5.086 16.125 1 96.81 52 PRO B N 1
ATOM 1784 C CA . PRO B 1 52 ? -11.43 -3.693 16.5 1 96.81 52 PRO B CA 1
ATOM 1785 C C . PRO B 1 52 ? -10.164 -2.988 16.984 1 96.81 52 PRO B C 1
ATOM 1787 O O . PRO B 1 52 ? -9.266 -3.635 17.531 1 96.81 52 PRO B O 1
ATOM 1790 N N . LEU B 1 53 ? -10.141 -1.724 16.812 1 97.5 53 LEU B N 1
ATOM 1791 C CA . LEU B 1 53 ? -8.984 -0.896 17.125 1 97.5 53 LEU B CA 1
ATOM 1792 C C . LEU B 1 53 ? -8.547 -1.093 18.562 1 97.5 53 LEU B C 1
ATOM 1794 O O . LEU B 1 53 ? -7.348 -1.104 18.859 1 97.5 53 LEU B O 1
ATOM 1798 N N . ALA B 1 54 ? -9.5 -1.298 19.5 1 97.38 54 ALA B N 1
ATOM 1799 C CA . ALA B 1 54 ? -9.234 -1.373 20.938 1 97.38 54 ALA B CA 1
ATOM 1800 C C . ALA B 1 54 ? -8.359 -2.582 21.266 1 97.38 54 ALA B C 1
ATOM 1802 O O . ALA B 1 54 ? -7.816 -2.678 22.359 1 97.38 54 ALA B O 1
ATOM 1803 N N . TYR B 1 55 ? -8.172 -3.549 20.359 1 97.88 55 TYR B N 1
ATOM 1804 C CA . TYR B 1 55 ? -7.449 -4.785 20.641 1 97.88 55 TYR B CA 1
ATOM 1805 C C . TYR B 1 55 ? -6.008 -4.688 20.156 1 97.88 55 TYR B C 1
ATOM 1807 O O . TYR B 1 55 ? -5.23 -5.633 20.312 1 97.88 55 TYR B O 1
ATOM 1815 N N . TYR B 1 56 ? -5.664 -3.57 19.578 1 98.31 56 TYR B N 1
ATOM 1816 C CA . TYR B 1 56 ? -4.281 -3.352 19.156 1 98.31 56 TYR B CA 1
ATOM 1817 C C . TYR B 1 56 ? 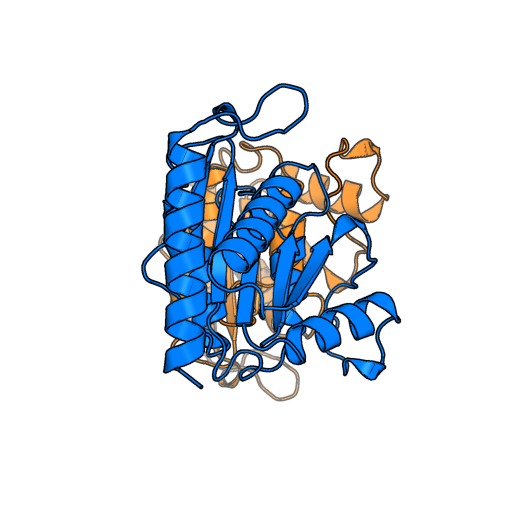-3.471 -2.713 20.281 1 98.31 56 TYR B C 1
ATOM 1819 O O . TYR B 1 56 ? -4.023 -2.324 21.312 1 98.31 56 TYR B O 1
ATOM 1827 N N . ASN B 1 57 ? -2.152 -2.664 20.078 1 98.62 57 ASN B N 1
ATOM 1828 C CA . ASN B 1 57 ? -1.279 -2.07 21.094 1 98.62 57 ASN B CA 1
ATOM 1829 C C . ASN B 1 57 ? -1.547 -0.577 21.25 1 98.62 57 ASN B C 1
ATOM 1831 O O . ASN B 1 57 ? -2.279 0.018 20.453 1 98.62 57 ASN B O 1
ATOM 1835 N N . GLU B 1 58 ? -1.034 0.067 22.203 1 98.62 58 GLU B N 1
ATOM 1836 C CA . GLU B 1 58 ? -1.276 1.462 22.562 1 98.62 58 GLU B CA 1
ATOM 1837 C C . GLU B 1 58 ? -0.836 2.4 21.438 1 98.62 58 GLU B C 1
ATOM 1839 O O . GLU B 1 58 ? -1.527 3.373 21.125 1 98.62 58 GLU B O 1
ATOM 1844 N N . ASP B 1 59 ? 0.281 2.104 20.844 1 98.81 59 ASP B N 1
ATOM 1845 C CA . ASP B 1 59 ? 0.786 2.949 19.766 1 98.81 59 ASP B CA 1
ATOM 1846 C C . ASP B 1 59 ? -0.204 3.01 18.609 1 98.81 59 ASP B C 1
ATOM 1848 O O . ASP B 1 59 ? -0.514 4.094 18.109 1 98.81 59 ASP B O 1
ATOM 1852 N N . THR B 1 60 ? -0.696 1.845 18.188 1 98.81 60 THR B N 1
ATOM 1853 C CA . THR B 1 60 ? -1.673 1.798 17.109 1 98.81 60 THR B CA 1
ATOM 1854 C C . THR B 1 60 ? -2.928 2.584 17.469 1 98.81 60 THR B C 1
ATOM 1856 O O . THR B 1 60 ? -3.385 3.43 16.703 1 98.81 60 THR B O 1
ATOM 1859 N N . PHE B 1 61 ? -3.381 2.305 18.656 1 98.62 61 PHE B N 1
ATOM 1860 C CA . PHE B 1 61 ? -4.578 2.971 19.156 1 98.62 61 PHE B CA 1
ATOM 1861 C C . PHE B 1 61 ? -4.387 4.48 19.188 1 98.62 61 PHE B C 1
ATOM 1863 O O . PHE B 1 61 ? -5.223 5.227 18.672 1 98.62 61 PHE B O 1
ATOM 1870 N N . ASN B 1 62 ? -3.324 4.91 19.703 1 98.5 62 ASN B N 1
ATOM 1871 C CA . ASN B 1 62 ? -3.059 6.336 19.875 1 98.5 62 ASN B CA 1
ATOM 1872 C C . ASN B 1 62 ? -2.875 7.043 18.531 1 98.5 62 ASN B C 1
ATOM 1874 O O . ASN B 1 62 ? -3.412 8.133 18.328 1 98.5 62 ASN B O 1
ATOM 1878 N N . VAL B 1 63 ? -2.148 6.449 17.656 1 98.88 63 VAL B N 1
ATOM 1879 C CA . VAL B 1 63 ? -1.87 7.055 16.359 1 98.88 63 VAL B CA 1
ATOM 1880 C C . VAL B 1 63 ? -3.17 7.219 15.578 1 98.88 63 VAL B C 1
ATOM 1882 O O . VAL B 1 63 ? -3.455 8.297 15.055 1 98.88 63 VAL B O 1
ATOM 1885 N N . VAL B 1 64 ? -3.953 6.172 15.547 1 98.88 64 VAL B N 1
ATOM 1886 C CA . VAL B 1 64 ? -5.207 6.211 14.805 1 98.88 64 VAL B CA 1
ATOM 1887 C C . VAL B 1 64 ? -6.129 7.273 15.391 1 98.88 64 VAL B C 1
ATOM 1889 O O . VAL B 1 64 ? -6.699 8.086 14.664 1 98.88 64 VAL B O 1
ATOM 1892 N N . ASN B 1 65 ? -6.234 7.371 16.672 1 98.69 65 ASN B N 1
ATOM 1893 C CA . ASN B 1 65 ? -7.141 8.312 17.312 1 98.69 65 ASN B CA 1
ATOM 1894 C C . ASN B 1 65 ? -6.664 9.758 17.141 1 98.69 65 ASN B C 1
ATOM 1896 O O . ASN B 1 65 ? -7.477 10.672 17 1 98.69 65 ASN B O 1
ATOM 1900 N N . LYS B 1 66 ? -5.355 9.93 17.188 1 98.75 66 LYS B N 1
ATOM 1901 C CA . LYS B 1 66 ? -4.824 11.266 16.953 1 98.75 66 LYS B CA 1
ATOM 1902 C C . LYS B 1 66 ? -5.203 11.766 15.562 1 98.75 66 LYS B C 1
ATOM 1904 O O . LYS B 1 66 ? -5.594 12.922 15.398 1 98.75 66 LYS B O 1
ATOM 1909 N N . ILE B 1 67 ? -5.113 10.914 14.625 1 98.88 67 ILE B N 1
ATOM 1910 C CA . ILE B 1 67 ? -5.418 11.266 13.242 1 98.88 67 ILE B CA 1
ATOM 1911 C C . ILE B 1 67 ? -6.922 11.5 13.094 1 98.88 67 ILE B C 1
ATOM 1913 O O . ILE B 1 67 ? -7.344 12.453 12.43 1 98.88 67 ILE B O 1
ATOM 1917 N N . LEU B 1 68 ? -7.734 10.68 13.727 1 98.75 68 LEU B N 1
ATOM 1918 C CA . LEU B 1 68 ? -9.188 10.828 13.688 1 98.75 68 LEU B CA 1
ATOM 1919 C C . LEU B 1 68 ? -9.609 12.156 14.32 1 98.75 68 LEU B C 1
ATOM 1921 O O . LEU B 1 68 ? -10.578 12.773 13.883 1 98.75 68 LEU B O 1
ATOM 1925 N N . ALA B 1 69 ? -8.914 12.609 15.289 1 98.44 69 ALA B N 1
ATOM 1926 C CA . ALA B 1 69 ? -9.289 13.805 16.047 1 98.44 69 ALA B CA 1
ATOM 1927 C C . ALA B 1 69 ? -8.844 15.07 15.328 1 98.44 69 ALA B C 1
ATOM 1929 O O . ALA B 1 69 ? -9.266 16.172 15.68 1 98.44 69 ALA B O 1
ATOM 1930 N N . ALA B 1 70 ? -7.984 14.969 14.344 1 98.75 70 ALA B N 1
ATOM 1931 C CA . ALA B 1 70 ? -7.465 16.125 13.617 1 98.75 70 ALA B CA 1
ATOM 1932 C C . ALA B 1 70 ? -8.562 16.797 12.797 1 98.75 70 ALA B C 1
ATOM 1934 O O . ALA B 1 70 ? -9.516 16.141 12.375 1 98.75 70 ALA B O 1
ATOM 1935 N N . ASP B 1 71 ? -8.398 18.094 12.602 1 98.56 71 ASP B N 1
ATOM 1936 C CA . ASP B 1 71 ? -9.32 18.812 11.734 1 98.56 71 ASP B CA 1
ATOM 1937 C C . ASP B 1 71 ? -8.93 18.656 10.266 1 98.56 71 ASP B C 1
ATOM 1939 O O . ASP B 1 71 ? -9.797 18.594 9.391 1 98.56 71 ASP B O 1
ATOM 1943 N N . PHE B 1 72 ? -7.668 18.734 9.969 1 98.69 72 PHE B N 1
ATOM 1944 C CA . PHE B 1 72 ? -7.148 18.484 8.633 1 98.69 72 PHE B CA 1
ATOM 1945 C C . PHE B 1 72 ? -5.766 17.844 8.695 1 98.69 72 PHE B C 1
ATOM 1947 O O . PHE B 1 72 ? -5.172 17.75 9.773 1 98.69 72 PHE B O 1
ATOM 1954 N N . LEU B 1 73 ? -5.352 17.234 7.598 1 98.94 73 LEU B N 1
ATOM 1955 C CA . LEU B 1 73 ? -4.18 16.375 7.59 1 98.94 73 LEU B CA 1
ATOM 1956 C C . LEU B 1 73 ? -3.223 16.75 6.469 1 98.94 73 LEU B C 1
ATOM 1958 O O . LEU B 1 73 ? -3.646 17.297 5.441 1 98.94 73 LEU B O 1
ATOM 1962 N N . VAL B 1 74 ? -1.972 16.516 6.605 1 98.94 74 VAL B N 1
ATOM 1963 C CA . VAL B 1 74 ? -0.988 16.391 5.535 1 98.94 74 VAL B CA 1
ATOM 1964 C C . VAL B 1 74 ? -0.245 15.07 5.656 1 98.94 74 VAL B C 1
ATOM 1966 O O . VAL B 1 74 ? 0.351 14.773 6.691 1 98.94 74 VAL B O 1
ATOM 1969 N N . ILE B 1 75 ? -0.31 14.266 4.633 1 98.94 75 ILE B N 1
ATOM 1970 C CA . ILE B 1 75 ? 0.198 12.898 4.633 1 98.94 75 ILE B CA 1
ATOM 1971 C C . ILE B 1 75 ? 1.434 12.805 3.742 1 98.94 75 ILE B C 1
ATOM 1973 O O . ILE B 1 75 ? 1.369 13.109 2.549 1 98.94 75 ILE B O 1
ATOM 1977 N N . GLY B 1 76 ? 2.514 12.414 4.348 1 98.81 76 GLY B N 1
ATOM 1978 C CA . GLY B 1 76 ? 3.771 12.258 3.637 1 98.81 76 GLY B CA 1
ATOM 1979 C C . GLY B 1 76 ? 4.152 10.805 3.416 1 98.81 76 GLY B C 1
ATOM 1980 O O . GLY B 1 76 ? 3.936 9.961 4.289 1 98.81 76 GLY B O 1
ATOM 1981 N N . THR B 1 77 ? 4.742 10.562 2.275 1 98.75 77 THR B N 1
ATOM 1982 C CA . THR B 1 77 ? 5.211 9.211 1.982 1 98.75 77 THR B CA 1
ATOM 1983 C C . THR B 1 77 ? 6.418 9.242 1.051 1 98.75 77 THR B C 1
ATOM 1985 O O . THR B 1 77 ? 6.449 10.031 0.099 1 98.75 77 THR B O 1
ATOM 1988 N N . PRO B 1 78 ? 7.418 8.43 1.38 1 98.19 78 PRO B N 1
ATOM 1989 C CA . PRO B 1 78 ? 8.344 8.125 0.289 1 98.19 78 PRO B CA 1
ATOM 1990 C C . PRO B 1 78 ? 7.711 7.273 -0.808 1 98.19 78 PRO B C 1
ATOM 1992 O O . PRO B 1 78 ? 6.684 6.633 -0.577 1 98.19 78 PRO B O 1
ATOM 1995 N N . ILE B 1 79 ? 8.289 7.367 -1.987 1 98.12 79 ILE B N 1
ATOM 1996 C CA . ILE B 1 79 ? 7.879 6.469 -3.059 1 98.12 79 ILE B CA 1
ATOM 1997 C C . ILE B 1 79 ? 8.758 5.223 -3.053 1 98.12 79 ILE B C 1
ATOM 1999 O O . ILE B 1 79 ? 9.977 5.309 -3.262 1 98.12 79 ILE B O 1
ATOM 2003 N N . TYR B 1 80 ? 8.195 4.086 -2.705 1 97.25 80 TYR B N 1
ATOM 2004 C CA . TYR B 1 80 ? 8.82 2.771 -2.758 1 97.25 80 TYR B CA 1
ATOM 2005 C C . TYR B 1 80 ? 8.172 1.898 -3.822 1 97.25 80 TYR B C 1
ATOM 2007 O O . TYR B 1 80 ? 6.961 1.654 -3.779 1 97.25 80 TYR B O 1
ATOM 2015 N N . GLN B 1 81 ? 9 1.467 -4.754 1 97 81 GLN B N 1
ATOM 2016 C CA . GLN B 1 81 ? 8.531 0.555 -5.793 1 97 81 GLN B CA 1
ATOM 2017 C C . GLN B 1 81 ? 7.359 1.153 -6.559 1 97 81 GLN B C 1
ATOM 2019 O O . GLN B 1 81 ? 6.316 0.511 -6.707 1 97 81 GLN B O 1
ATOM 2024 N N . ALA B 1 82 ? 7.484 2.457 -6.91 1 9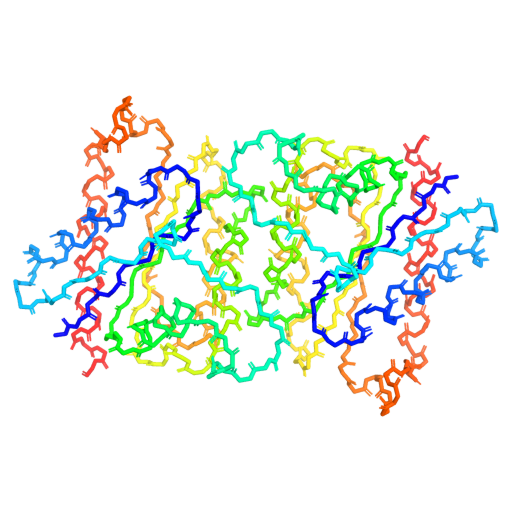7.44 82 ALA B N 1
ATOM 2025 C CA . ALA B 1 82 ? 6.492 3.178 -7.703 1 97.44 82 ALA B CA 1
ATOM 2026 C C . ALA B 1 82 ? 5.152 3.242 -6.977 1 97.44 82 ALA B C 1
ATOM 2028 O O . ALA B 1 82 ? 4.094 3.223 -7.613 1 97.44 82 ALA B O 1
ATOM 2029 N N . SER B 1 83 ? 5.141 3.35 -5.719 1 98.38 83 SER B N 1
ATOM 2030 C CA . SER B 1 83 ? 3.934 3.41 -4.898 1 98.38 83 SER B CA 1
ATOM 2031 C C . SER B 1 83 ? 4.223 4.027 -3.535 1 98.38 83 SER B C 1
ATOM 2033 O O . SER B 1 83 ? 5.367 4.375 -3.234 1 98.38 83 SER B O 1
ATOM 2035 N N . ILE B 1 84 ? 3.172 4.203 -2.713 1 98.69 84 ILE B N 1
ATOM 2036 C CA . ILE B 1 84 ? 3.346 4.672 -1.342 1 98.69 84 ILE B CA 1
ATOM 2037 C C . ILE B 1 84 ? 3.979 3.568 -0.497 1 98.69 84 ILE B C 1
ATOM 2039 O O . ILE B 1 84 ? 4.02 2.406 -0.911 1 98.69 84 ILE B O 1
ATOM 2043 N N . SER B 1 85 ? 4.512 3.994 0.623 1 98.62 85 SER B N 1
ATOM 2044 C CA . SER B 1 85 ? 5.164 3.002 1.474 1 98.62 85 SER B CA 1
ATOM 2045 C C . SER B 1 85 ? 4.152 2.016 2.045 1 98.62 85 SER B C 1
ATOM 2047 O O . SER B 1 85 ? 3.004 2.377 2.309 1 98.62 85 SER B O 1
ATOM 2049 N N . GLY B 1 86 ? 4.609 0.782 2.289 1 98.62 86 GLY B N 1
ATOM 2050 C CA . GLY B 1 86 ? 3.775 -0.218 2.934 1 98.62 86 GLY B CA 1
ATOM 2051 C C . GLY B 1 86 ? 3.322 0.189 4.324 1 98.62 86 GLY B C 1
ATOM 2052 O O . GLY B 1 86 ? 2.191 -0.099 4.723 1 98.62 86 GLY B O 1
ATOM 2053 N N . ALA B 1 87 ? 4.188 0.85 5.055 1 98.62 87 ALA B N 1
ATOM 2054 C CA . ALA B 1 87 ? 3.861 1.307 6.402 1 98.62 87 ALA B CA 1
ATOM 2055 C C . ALA B 1 87 ? 2.684 2.275 6.387 1 98.62 87 ALA B C 1
ATOM 2057 O O . ALA B 1 87 ? 1.763 2.156 7.195 1 98.62 87 ALA B O 1
ATOM 2058 N N . LEU B 1 88 ? 2.736 3.215 5.445 1 98.88 88 LEU B N 1
ATOM 2059 C CA . LEU B 1 88 ? 1.633 4.168 5.352 1 98.88 88 LEU B CA 1
ATOM 2060 C C . LEU B 1 88 ? 0.345 3.465 4.934 1 98.88 88 LEU B C 1
ATOM 2062 O O . LEU B 1 88 ? -0.719 3.719 5.504 1 98.88 88 LEU B O 1
ATOM 2066 N N . LYS B 1 89 ? 0.445 2.602 3.893 1 98.88 89 LYS B N 1
ATOM 2067 C CA . LYS B 1 89 ? -0.757 1.906 3.445 1 98.88 89 LYS B CA 1
ATOM 2068 C C . LYS B 1 89 ? -1.375 1.092 4.578 1 98.88 89 LYS B C 1
ATOM 2070 O O . LYS B 1 89 ? -2.6 1.026 4.707 1 98.88 89 LYS B O 1
ATOM 2075 N N . ASN B 1 90 ? -0.532 0.437 5.355 1 98.75 90 ASN B N 1
ATOM 2076 C CA . ASN B 1 90 ? -1.024 -0.326 6.496 1 98.75 90 ASN B CA 1
ATOM 2077 C C . ASN B 1 90 ? -1.746 0.57 7.5 1 98.75 90 ASN B C 1
ATOM 2079 O O . ASN B 1 90 ? -2.814 0.214 8 1 98.75 90 ASN B O 1
ATOM 2083 N N . LEU B 1 91 ? -1.164 1.696 7.812 1 98.88 91 LEU B N 1
ATOM 2084 C CA . LEU B 1 91 ? -1.823 2.631 8.719 1 98.88 91 LEU B CA 1
ATOM 2085 C C . LEU B 1 91 ? -3.209 3.002 8.203 1 98.88 91 LEU B C 1
ATOM 2087 O O . LEU B 1 91 ? -4.184 2.975 8.953 1 98.88 91 LEU B O 1
ATOM 2091 N N . LEU B 1 92 ? -3.277 3.33 6.934 1 98.81 92 LEU B N 1
ATOM 2092 C CA . LEU B 1 92 ? -4.535 3.785 6.352 1 98.81 92 LEU B CA 1
ATOM 2093 C C . LEU B 1 92 ? -5.578 2.674 6.375 1 98.81 92 LEU B C 1
ATOM 2095 O O . LEU B 1 92 ? -6.781 2.947 6.395 1 98.81 92 LEU B O 1
ATOM 2099 N N . ASP B 1 93 ? -5.188 1.436 6.43 1 98.5 93 ASP B N 1
ATOM 2100 C CA . ASP B 1 93 ? -6.098 0.296 6.484 1 98.5 93 ASP B CA 1
ATOM 2101 C C . ASP B 1 93 ? -6.801 0.218 7.84 1 98.5 93 ASP B C 1
ATOM 2103 O O . ASP B 1 93 ? -7.797 -0.491 7.988 1 98.5 93 ASP B O 1
ATOM 2107 N N . HIS B 1 94 ? -6.328 0.903 8.867 1 98.69 94 HIS B N 1
ATOM 2108 C CA . HIS B 1 94 ? -6.895 0.827 10.211 1 98.69 94 HIS B CA 1
ATOM 2109 C C . HIS B 1 94 ? -8.148 1.687 10.328 1 98.69 94 HIS B C 1
ATOM 2111 O O . HIS B 1 94 ? -8.906 1.561 11.289 1 98.69 94 HIS B O 1
ATOM 2117 N N . PHE B 1 95 ? -8.406 2.57 9.359 1 98.69 95 PHE B N 1
ATOM 2118 C CA . PHE B 1 95 ? -9.414 3.611 9.555 1 98.69 95 PHE B CA 1
ATOM 2119 C C . PHE B 1 95 ? -10.781 3.141 9.07 1 98.69 95 PHE B C 1
ATOM 2121 O O . PHE B 1 95 ? -10.875 2.357 8.125 1 98.69 95 PHE B O 1
ATOM 2128 N N . PRO B 1 96 ? -11.852 3.633 9.688 1 97.19 96 PRO B N 1
ATOM 2129 C CA . PRO B 1 96 ? -13.172 3.406 9.102 1 97.19 96 PRO B CA 1
ATOM 2130 C C . PRO B 1 96 ? -13.406 4.219 7.832 1 97.19 96 PRO B C 1
ATOM 2132 O O . PRO B 1 96 ? -12.703 5.207 7.59 1 97.19 96 PRO B O 1
ATOM 2135 N N . VAL B 1 97 ? -14.289 3.916 6.91 1 94.88 97 VAL B N 1
ATOM 2136 C CA . VAL B 1 97 ? -14.5 4.445 5.566 1 94.88 97 VAL B CA 1
ATOM 2137 C C . VAL B 1 97 ? -14.734 5.953 5.637 1 94.88 97 VAL B C 1
ATOM 2139 O O . VAL B 1 97 ? -14.336 6.695 4.738 1 94.88 97 VAL B O 1
ATOM 2142 N N . ASP B 1 98 ? -15.336 6.57 6.688 1 96.94 98 ASP B N 1
ATOM 2143 C CA . ASP B 1 98 ? -15.633 7.996 6.75 1 96.94 98 ASP B CA 1
ATOM 2144 C C . ASP B 1 98 ? -14.633 8.727 7.645 1 96.94 98 ASP B C 1
ATOM 2146 O O . ASP B 1 98 ? -14.898 9.836 8.102 1 96.94 98 ASP B O 1
ATOM 2150 N N . ALA B 1 99 ? -13.477 8.094 7.797 1 98.44 99 ALA B N 1
ATOM 2151 C CA . ALA B 1 99 ? -12.5 8.586 8.766 1 98.44 99 ALA B CA 1
ATOM 2152 C C . ALA B 1 99 ? -12.094 10.023 8.453 1 98.44 99 ALA B C 1
ATOM 2154 O O . ALA B 1 99 ? -11.766 10.797 9.359 1 98.44 99 ALA B O 1
ATOM 2155 N N . PHE B 1 100 ? -12.125 10.398 7.125 1 98.69 100 PHE B N 1
ATOM 2156 C CA . PHE B 1 100 ? -11.586 11.703 6.773 1 98.69 100 PHE B CA 1
ATOM 2157 C C . PHE B 1 100 ? -12.68 12.617 6.246 1 98.69 100 PHE B C 1
ATOM 2159 O O . PHE B 1 100 ? -12.398 13.602 5.559 1 98.69 100 PHE B O 1
ATOM 2166 N N . LYS B 1 101 ? -13.875 12.266 6.57 1 97.88 101 LYS B N 1
ATOM 2167 C CA . LYS B 1 101 ? -14.992 13.141 6.215 1 97.88 101 LYS B CA 1
ATOM 2168 C C . LYS B 1 101 ? -14.812 14.531 6.801 1 97.88 101 LYS B C 1
ATOM 2170 O O . LYS B 1 101 ? -14.461 14.68 7.973 1 97.88 101 LYS B O 1
ATOM 2175 N N . ASN B 1 102 ? -14.953 15.523 5.957 1 97 102 ASN B N 1
ATOM 2176 C CA . ASN B 1 102 ? -14.883 16.938 6.316 1 97 102 ASN B CA 1
ATOM 2177 C C . ASN B 1 102 ? -13.461 17.359 6.656 1 97 102 ASN B C 1
ATOM 2179 O O . ASN B 1 102 ? -13.25 18.359 7.348 1 97 102 ASN B O 1
ATOM 2183 N N . LYS B 1 103 ? -12.477 16.547 6.262 1 98.38 103 LYS B N 1
ATOM 2184 C CA . LYS B 1 103 ? -11.078 16.922 6.449 1 98.38 103 LYS B CA 1
ATOM 2185 C C . LYS B 1 103 ? -10.406 17.219 5.109 1 98.38 103 LYS B C 1
ATOM 2187 O O . LYS B 1 103 ? -10.578 16.469 4.145 1 98.38 103 LYS B O 1
ATOM 2192 N N . VAL B 1 104 ? -9.734 18.344 5.051 1 98.69 104 VAL B N 1
ATOM 2193 C CA . VAL B 1 104 ? -8.766 18.516 3.977 1 98.69 104 VAL B CA 1
ATOM 2194 C C . VAL B 1 104 ? -7.551 17.625 4.215 1 98.69 104 VAL B C 1
ATOM 2196 O O . VAL B 1 104 ? -7.02 17.578 5.324 1 98.69 104 VAL B O 1
ATOM 2199 N N . THR B 1 105 ? -7.152 16.875 3.166 1 98.81 105 THR B N 1
ATOM 2200 C CA . THR B 1 105 ? -6.043 15.93 3.264 1 98.81 105 THR B CA 1
ATOM 2201 C C . THR B 1 105 ? -4.977 16.25 2.219 1 98.81 105 THR B C 1
ATOM 2203 O O . THR B 1 105 ? -5.152 15.945 1.036 1 98.81 105 THR B O 1
ATOM 2206 N N . GLY B 1 106 ? -3.881 16.828 2.625 1 98.81 106 GLY B N 1
ATOM 2207 C CA . GLY B 1 106 ? -2.787 17.156 1.725 1 98.81 106 GLY B CA 1
ATOM 2208 C C . GLY B 1 106 ? -1.826 16 1.51 1 98.81 106 GLY B C 1
ATOM 2209 O O . GLY B 1 106 ? -1.673 15.148 2.383 1 98.81 106 GLY B O 1
ATOM 2210 N N . ILE B 1 107 ? -1.101 16.016 0.385 1 98.88 107 ILE B N 1
ATOM 2211 C CA . ILE B 1 107 ? -0.173 14.945 0.028 1 98.88 107 ILE B CA 1
ATOM 2212 C C . ILE B 1 107 ? 1.221 15.531 -0.198 1 98.88 107 ILE B C 1
ATOM 2214 O O . ILE B 1 107 ? 1.38 16.516 -0.919 1 98.88 107 ILE B O 1
ATOM 2218 N N . VAL B 1 108 ? 2.189 14.938 0.443 1 98.75 108 VAL B N 1
ATOM 2219 C CA . VAL B 1 108 ? 3.602 15.195 0.181 1 98.75 108 VAL B CA 1
ATOM 2220 C C . VAL B 1 108 ? 4.316 13.875 -0.117 1 98.75 108 VAL B C 1
ATOM 2222 O O . VAL B 1 108 ? 4.203 12.914 0.647 1 98.75 108 VAL B O 1
ATOM 2225 N N . SER B 1 109 ? 5 13.82 -1.229 1 98.62 109 SER B N 1
ATOM 2226 C CA . SER B 1 109 ? 5.758 12.617 -1.557 1 98.62 109 SER B CA 1
ATOM 2227 C C . SER B 1 109 ? 7.23 12.938 -1.784 1 98.62 109 SER B C 1
ATOM 2229 O O . SER B 1 109 ? 7.57 14.031 -2.242 1 98.62 109 SER B O 1
ATOM 2231 N N . THR B 1 110 ? 8.086 12.031 -1.406 1 98.19 110 THR B N 1
ATOM 2232 C CA . THR B 1 110 ? 9.523 12.133 -1.63 1 98.19 110 THR B CA 1
ATOM 2233 C C . THR B 1 110 ? 10.031 10.914 -2.395 1 98.19 110 THR B C 1
ATOM 2235 O O . THR B 1 110 ? 9.492 9.812 -2.258 1 98.19 110 THR B O 1
ATOM 2238 N N . GLY B 1 111 ? 11.039 11.125 -3.236 1 96.56 111 GLY B N 1
ATOM 2239 C CA . GLY B 1 111 ? 11.57 9.992 -3.979 1 96.56 111 GLY B CA 1
ATOM 2240 C C . GLY B 1 111 ? 12.797 10.344 -4.805 1 96.56 111 GLY B C 1
ATOM 2241 O O . GLY B 1 111 ? 13.148 11.523 -4.93 1 96.56 111 GLY B O 1
ATOM 2242 N N . ALA B 1 112 ? 13.367 9.336 -5.41 1 94.56 112 ALA B N 1
ATOM 2243 C CA . ALA B 1 112 ? 14.617 9.508 -6.141 1 94.56 112 ALA B CA 1
ATOM 2244 C C . ALA B 1 112 ? 14.375 9.539 -7.645 1 94.56 112 ALA B C 1
ATOM 2246 O O . ALA B 1 112 ? 15.266 9.922 -8.414 1 94.56 112 ALA B O 1
ATOM 2247 N N . VAL B 1 113 ? 13.211 9.148 -8.078 1 93.44 113 VAL B N 1
ATOM 2248 C CA . VAL B 1 113 ? 12.898 9.086 -9.5 1 93.44 113 VAL B CA 1
ATOM 2249 C C . VAL B 1 113 ? 11.859 10.148 -9.844 1 93.44 113 VAL B C 1
ATOM 2251 O O . VAL B 1 113 ? 10.703 10.055 -9.422 1 93.44 113 VAL B O 1
ATOM 2254 N N . GLU B 1 114 ? 12.195 11.117 -10.664 1 89.81 114 GLU B N 1
ATOM 2255 C CA . GLU B 1 114 ? 11.328 12.25 -10.992 1 89.81 114 GLU B CA 1
ATOM 2256 C C . GLU B 1 114 ? 10.07 11.781 -11.719 1 89.81 114 GLU B C 1
ATOM 2258 O O . GLU B 1 114 ? 8.992 12.352 -11.523 1 89.81 114 GLU B O 1
ATOM 2263 N N . LYS B 1 115 ? 10.188 10.742 -12.461 1 89.06 115 LYS B N 1
ATOM 2264 C CA . LYS B 1 115 ? 9.078 10.258 -13.273 1 89.06 115 LYS B CA 1
ATOM 2265 C C . LYS B 1 115 ? 7.973 9.664 -12.398 1 89.06 115 LYS B C 1
ATOM 2267 O O . LYS B 1 115 ? 6.855 9.438 -12.875 1 89.06 115 LYS B O 1
ATOM 2272 N N . HIS B 1 116 ? 8.227 9.523 -11.094 1 91.88 116 HIS B N 1
ATOM 2273 C CA . HIS B 1 116 ? 7.234 8.93 -10.203 1 91.88 116 HIS B CA 1
ATOM 2274 C C . HIS B 1 116 ? 6.395 10.008 -9.531 1 91.88 116 HIS B C 1
ATOM 2276 O O . HIS B 1 116 ? 5.684 9.734 -8.562 1 91.88 116 HIS B O 1
ATOM 2282 N N . PHE B 1 117 ? 6.344 11.203 -10.047 1 88.62 117 PHE B N 1
ATOM 2283 C CA . PHE B 1 117 ? 5.652 12.32 -9.422 1 88.62 117 PHE B CA 1
ATOM 2284 C C . PHE B 1 117 ? 4.148 12.078 -9.375 1 88.62 117 PHE B C 1
ATOM 2286 O O . PHE B 1 117 ? 3.459 12.578 -8.492 1 88.62 117 PHE B O 1
ATOM 2293 N N . LEU B 1 118 ? 3.654 11.148 -10.273 1 92.69 118 LEU B N 1
ATOM 2294 C CA . LEU B 1 118 ? 2.211 10.945 -10.328 1 92.69 118 LEU B CA 1
ATOM 2295 C C . LEU B 1 118 ? 1.789 9.797 -9.422 1 92.69 118 LEU B C 1
ATOM 2297 O O . LEU B 1 118 ? 0.601 9.477 -9.328 1 92.69 118 LEU B O 1
ATOM 2301 N N . VAL B 1 119 ? 2.689 9.211 -8.688 1 95.56 119 VAL B N 1
ATOM 2302 C CA . VAL B 1 119 ? 2.357 8.133 -7.758 1 95.56 119 VAL B CA 1
ATOM 2303 C C . VAL B 1 119 ? 1.329 8.633 -6.742 1 95.56 119 VAL B C 1
ATOM 2305 O O . VAL B 1 119 ? 0.37 7.926 -6.422 1 95.56 119 VAL B O 1
ATOM 2308 N N . SER B 1 120 ? 1.499 9.844 -6.266 1 95.75 120 SER B N 1
ATOM 2309 C CA . SER B 1 120 ? 0.57 10.383 -5.281 1 95.75 120 SER B CA 1
ATOM 2310 C C . SER B 1 120 ? -0.844 10.477 -5.844 1 95.75 120 SER B C 1
ATOM 2312 O O . SER B 1 120 ? -1.819 10.219 -5.137 1 95.75 120 SER B O 1
ATOM 2314 N N . GLU B 1 121 ? -0.981 10.812 -7.102 1 95.5 121 GLU B N 1
ATOM 2315 C CA . GLU B 1 121 ? -2.271 10.977 -7.766 1 95.5 121 GLU B CA 1
ATOM 2316 C C . GLU B 1 121 ? -2.971 9.633 -7.953 1 95.5 121 GLU B C 1
ATOM 2318 O O . GLU B 1 121 ? -4.188 9.531 -7.781 1 95.5 121 GLU B O 1
ATOM 2323 N N . TYR B 1 122 ? -2.182 8.625 -8.164 1 95.94 122 TYR B N 1
ATOM 2324 C CA . TYR B 1 122 ? -2.797 7.359 -8.562 1 95.94 122 TYR B CA 1
ATOM 2325 C C . TYR B 1 122 ? -2.816 6.375 -7.395 1 95.94 122 TYR B C 1
ATOM 2327 O O . TYR B 1 122 ? -3.59 5.414 -7.402 1 95.94 122 TYR B O 1
ATOM 2335 N N . GLN B 1 123 ? -1.962 6.594 -6.465 1 97.94 123 GLN B N 1
ATOM 2336 C CA . GLN B 1 123 ? -1.847 5.617 -5.387 1 97.94 123 GLN B CA 1
ATOM 2337 C C . GLN B 1 123 ? -2.438 6.156 -4.09 1 97.94 123 GLN B C 1
ATOM 2339 O O . GLN B 1 123 ? -3.262 5.496 -3.453 1 97.94 123 GLN B O 1
ATOM 2344 N N . LEU B 1 124 ? -2.121 7.414 -3.766 1 98.56 124 LEU B N 1
ATOM 2345 C CA . LEU B 1 124 ? -2.531 7.914 -2.459 1 98.56 124 LEU B CA 1
ATOM 2346 C C . LEU B 1 124 ? -3.871 8.641 -2.553 1 98.56 124 LEU B C 1
ATOM 2348 O O . LEU B 1 124 ? -4.75 8.438 -1.711 1 98.56 124 LEU B O 1
ATOM 2352 N N . LYS B 1 125 ? -4.102 9.438 -3.551 1 98.31 125 LYS B N 1
ATOM 2353 C CA . LYS B 1 125 ? -5.305 10.25 -3.67 1 98.31 125 LYS B CA 1
ATOM 2354 C C . LYS B 1 125 ? -6.562 9.383 -3.689 1 98.31 125 LYS B C 1
ATOM 2356 O O . LYS B 1 125 ? -7.527 9.672 -2.979 1 98.31 125 LYS B O 1
ATOM 2361 N N . PRO B 1 126 ? -6.602 8.273 -4.453 1 97.69 126 PRO B N 1
ATOM 2362 C CA . PRO B 1 126 ? -7.816 7.453 -4.441 1 97.69 126 PRO B CA 1
ATOM 2363 C C . PRO B 1 126 ? -8.148 6.918 -3.049 1 97.69 126 PRO B C 1
ATOM 2365 O O . PRO B 1 126 ? -9.328 6.805 -2.695 1 97.69 126 PRO B O 1
ATOM 2368 N N . ILE B 1 127 ? -7.141 6.594 -2.264 1 98.56 127 ILE B N 1
ATOM 2369 C CA . ILE B 1 127 ? -7.355 6.086 -0.912 1 98.56 127 ILE B CA 1
ATOM 2370 C C . ILE B 1 127 ? -7.965 7.184 -0.041 1 98.56 127 ILE B C 1
ATOM 2372 O O . ILE B 1 127 ? -8.953 6.949 0.656 1 98.56 127 ILE B O 1
ATOM 2376 N N . LEU B 1 128 ? -7.402 8.414 -0.141 1 98.69 128 LEU B N 1
ATOM 2377 C CA . LEU B 1 128 ? -7.883 9.523 0.666 1 98.69 128 LEU B CA 1
ATOM 2378 C C . LEU B 1 128 ? -9.312 9.898 0.277 1 98.69 128 LEU B C 1
ATOM 2380 O O . LEU B 1 128 ? -10.133 10.203 1.142 1 98.69 128 LEU B O 1
ATOM 2384 N N . SER B 1 129 ? -9.57 9.898 -1.022 1 97.88 129 SER B N 1
ATOM 2385 C CA . SER B 1 129 ? -10.922 10.188 -1.503 1 97.88 129 SER B CA 1
ATOM 2386 C C . SER B 1 129 ? -11.906 9.125 -1.031 1 97.88 129 SER B C 1
ATOM 2388 O O . SER B 1 129 ? -13.031 9.445 -0.646 1 97.88 129 SER B O 1
ATOM 2390 N N . TYR B 1 130 ? -11.531 7.91 -1.062 1 98.12 130 TYR B N 1
ATOM 2391 C CA . TYR B 1 130 ? -12.383 6.836 -0.576 1 98.12 130 TYR B CA 1
ATOM 2392 C C . TYR B 1 130 ? -12.727 7.035 0.896 1 98.12 130 TYR B C 1
ATOM 2394 O O . TYR B 1 130 ? -13.859 6.777 1.315 1 98.12 130 TYR B O 1
ATOM 2402 N N . LEU B 1 131 ? -11.742 7.48 1.671 1 98.5 131 LEU B N 1
ATOM 2403 C CA . LEU B 1 131 ? -11.93 7.719 3.098 1 98.5 131 LEU B CA 1
ATOM 2404 C C . LEU B 1 131 ? -12.641 9.047 3.336 1 98.5 131 LEU B C 1
ATOM 2406 O O . LEU B 1 131 ? -12.727 9.508 4.473 1 98.5 131 LEU B O 1
ATOM 2410 N N . LYS B 1 132 ? -13.031 9.742 2.217 1 98.44 132 LYS B N 1
ATOM 2411 C CA . LYS B 1 132 ? -13.898 10.914 2.17 1 98.44 132 LYS B CA 1
ATOM 2412 C C . LYS B 1 132 ? -13.117 12.188 2.486 1 98.44 132 LYS B C 1
ATOM 2414 O O . LYS B 1 132 ? -13.703 13.203 2.885 1 98.44 132 LYS B O 1
ATOM 2419 N N . GLY B 1 133 ? -11.805 12.102 2.316 1 98.44 133 GLY B N 1
ATOM 2420 C CA . GLY B 1 133 ? -11.008 13.312 2.449 1 98.44 133 GLY B CA 1
ATOM 2421 C C . GLY B 1 133 ? -11.086 14.219 1.233 1 98.44 133 GLY B C 1
ATOM 2422 O O . GLY B 1 133 ? -11.117 13.734 0.099 1 98.44 133 GLY B O 1
ATOM 2423 N N . LEU B 1 134 ? -11.125 15.492 1.476 1 98.06 134 LEU B N 1
ATOM 2424 C CA . LEU B 1 134 ? -10.945 16.453 0.391 1 98.06 134 LEU B CA 1
ATOM 2425 C C . LEU B 1 134 ? -9.469 16.594 0.036 1 98.06 134 LEU B C 1
ATOM 2427 O O . LEU B 1 134 ? -8.648 16.938 0.896 1 98.06 134 LEU B O 1
ATOM 2431 N N . VAL B 1 135 ? -9.18 16.344 -1.172 1 97.88 135 VAL B N 1
ATOM 2432 C CA . VAL B 1 135 ? -7.789 16.438 -1.602 1 97.88 135 VAL B CA 1
ATOM 2433 C C . VAL B 1 135 ? -7.574 17.703 -2.414 1 97.88 135 VAL B C 1
ATOM 2435 O O . VAL B 1 135 ? -8.211 17.906 -3.451 1 97.88 135 VAL B O 1
ATOM 2438 N N . PRO B 1 136 ? -6.684 18.531 -1.951 1 96.81 136 PRO B N 1
ATOM 2439 C CA . PRO B 1 136 ? -6.391 19.766 -2.688 1 96.81 136 PRO B CA 1
ATOM 2440 C C . PRO B 1 136 ? -5.867 19.5 -4.094 1 96.81 136 PRO B C 1
ATOM 2442 O O . PRO B 1 136 ? -5.461 18.375 -4.406 1 96.81 136 PRO B O 1
ATOM 2445 N N . ALA B 1 137 ? -5.895 20.531 -4.898 1 91.62 137 ALA B N 1
ATOM 2446 C CA . ALA B 1 137 ? -5.359 20.453 -6.254 1 91.62 137 ALA B CA 1
ATOM 2447 C C . ALA B 1 137 ? -3.838 20.328 -6.23 1 91.62 137 ALA B C 1
ATOM 2449 O O . ALA B 1 137 ? -3.264 19.562 -7.012 1 91.62 137 ALA B O 1
ATOM 2450 N N . TYR B 1 138 ? -3.242 21.016 -5.27 1 89.31 138 TYR B N 1
ATOM 2451 C CA . TYR B 1 138 ? -1.785 21.016 -5.184 1 89.31 138 TYR B CA 1
ATOM 2452 C C . TYR B 1 138 ? -1.3 19.844 -4.328 1 89.31 138 TYR B C 1
ATOM 2454 O O . TYR B 1 138 ? -1.916 19.516 -3.312 1 89.31 138 TYR B O 1
ATOM 2462 N N . ASN B 1 139 ? -0.319 19.219 -4.789 1 94.81 139 ASN B N 1
ATOM 2463 C CA . ASN B 1 139 ? 0.506 18.312 -4 1 94.81 139 ASN B CA 1
ATOM 2464 C C . ASN B 1 139 ? 1.992 18.609 -4.172 1 94.81 139 ASN B C 1
ATOM 2466 O O . ASN B 1 139 ? 2.371 19.422 -5.012 1 94.81 139 ASN B O 1
ATOM 2470 N N . VAL B 1 140 ? 2.762 18.141 -3.295 1 97.94 140 VAL B N 1
ATOM 2471 C CA . VAL B 1 140 ? 4.188 18.453 -3.348 1 97.94 140 VAL B CA 1
ATOM 2472 C C . VAL B 1 140 ? 4.984 17.156 -3.523 1 97.94 140 VAL B C 1
ATOM 2474 O O . VAL B 1 140 ? 4.848 16.219 -2.732 1 97.94 140 VAL B O 1
ATOM 2477 N N . PHE B 1 141 ? 5.719 17.094 -4.57 1 98.31 141 PHE B N 1
ATOM 2478 C CA . PHE B 1 141 ? 6.734 16.062 -4.762 1 98.31 141 PHE B CA 1
ATOM 2479 C C . PHE B 1 141 ? 8.133 16.641 -4.594 1 98.31 141 PHE B C 1
ATOM 2481 O O . PHE B 1 141 ? 8.453 17.688 -5.176 1 98.31 141 PHE B O 1
ATOM 2488 N N . ILE B 1 142 ? 8.93 15.977 -3.785 1 98.5 142 ILE B N 1
ATOM 2489 C CA . ILE B 1 142 ? 10.289 16.469 -3.553 1 98.5 142 ILE B CA 1
ATOM 2490 C C . ILE B 1 142 ? 11.297 15.383 -3.932 1 98.5 142 ILE B C 1
ATOM 2492 O O . ILE B 1 142 ? 11.352 14.328 -3.297 1 98.5 142 ILE B O 1
ATOM 2496 N N . HIS B 1 143 ? 12.094 15.703 -4.918 1 98.12 143 HIS B N 1
ATOM 2497 C CA . HIS B 1 143 ? 13.148 14.789 -5.336 1 98.12 143 HIS B CA 1
ATOM 2498 C C . HIS B 1 143 ? 14.297 14.781 -4.332 1 98.12 143 HIS B C 1
ATOM 2500 O O . HIS B 1 143 ? 14.594 15.805 -3.717 1 98.12 143 HIS B O 1
ATOM 2506 N N . ASN B 1 144 ? 14.992 13.648 -4.258 1 96.88 144 ASN B N 1
ATOM 2507 C CA . ASN B 1 144 ? 16.078 13.484 -3.289 1 96.88 144 ASN B CA 1
ATOM 2508 C C . ASN B 1 144 ? 17.156 14.531 -3.48 1 96.88 144 ASN B C 1
ATOM 2510 O O . ASN B 1 144 ? 17.812 14.945 -2.516 1 96.88 144 ASN B O 1
ATOM 2514 N N . ASP B 1 145 ? 17.312 15.047 -4.684 1 96.94 145 ASP B N 1
ATOM 2515 C CA . ASP B 1 145 ? 18.359 16.016 -5.012 1 96.94 145 ASP B CA 1
ATOM 2516 C C . ASP B 1 145 ? 18.062 17.375 -4.367 1 96.94 145 ASP B C 1
ATOM 2518 O O . ASP B 1 145 ? 18.953 18.234 -4.289 1 96.94 145 ASP B O 1
ATOM 2522 N N . SER B 1 146 ? 16.875 17.547 -3.959 1 98.06 146 SER B N 1
ATOM 2523 C CA . SER B 1 146 ? 16.484 18.812 -3.346 1 98.06 146 SER B CA 1
ATOM 2524 C C . SER B 1 146 ? 16.906 18.859 -1.88 1 98.06 146 SER B C 1
ATOM 2526 O O . SER B 1 146 ? 16.734 19.891 -1.219 1 98.06 146 SER B O 1
ATOM 2528 N N . PHE B 1 147 ? 17.422 17.797 -1.346 1 98.06 147 PHE B N 1
ATOM 2529 C CA . PHE B 1 147 ? 17.906 17.703 0.03 1 98.06 147 PHE B CA 1
ATOM 2530 C C . PHE B 1 147 ? 19.422 17.75 0.081 1 98.06 147 PHE B C 1
ATOM 2532 O O . PHE B 1 147 ? 20.094 17.25 -0.83 1 98.06 147 PHE B O 1
ATOM 2539 N N . ASP B 1 148 ? 20 18.312 1.104 1 97.31 148 ASP B N 1
ATOM 2540 C CA . ASP B 1 148 ? 21.453 18.25 1.288 1 97.31 148 ASP B CA 1
ATOM 2541 C C . ASP B 1 148 ? 21.844 17.016 2.102 1 97.31 148 ASP B C 1
ATOM 2543 O O . ASP B 1 148 ? 21.016 16.141 2.342 1 97.31 148 ASP B O 1
ATOM 2547 N N . ASP B 1 149 ? 23.047 16.906 2.555 1 94.81 149 ASP B N 1
ATOM 2548 C CA . ASP B 1 149 ? 23.594 15.727 3.205 1 94.81 149 ASP B CA 1
ATOM 2549 C C . ASP B 1 149 ? 23.016 15.562 4.609 1 94.81 149 ASP B C 1
ATOM 2551 O O . ASP B 1 149 ? 23.094 14.477 5.199 1 94.81 149 ASP B O 1
ATOM 2555 N N . GLU B 1 150 ? 22.453 16.672 5.117 1 94.69 150 GLU B N 1
ATOM 2556 C CA . GLU B 1 150 ? 21.828 16.625 6.438 1 94.69 150 GLU B CA 1
ATOM 2557 C C . GLU B 1 150 ? 20.312 16.469 6.324 1 94.69 150 GLU B C 1
ATOM 2559 O O . GLU B 1 150 ? 19.594 16.641 7.309 1 94.69 150 GLU B O 1
ATOM 2564 N N . ASN B 1 151 ? 19.734 16.203 5.086 1 94.88 151 ASN B N 1
ATOM 2565 C CA . ASN B 1 151 ? 18.328 15.977 4.762 1 94.88 151 ASN B CA 1
ATOM 2566 C C . ASN B 1 151 ? 17.5 17.25 4.91 1 94.88 151 ASN B C 1
ATOM 2568 O O . ASN B 1 151 ? 16.297 17.188 5.121 1 94.88 151 ASN B O 1
ATOM 2572 N N . GLU B 1 152 ? 18.219 18.359 4.867 1 96.44 152 GLU B N 1
ATOM 2573 C CA . GLU B 1 152 ? 17.5 19.625 4.836 1 96.44 152 GLU B CA 1
ATOM 2574 C C . GLU B 1 152 ? 17.125 20.016 3.408 1 96.44 152 GLU B C 1
ATOM 2576 O O . GLU B 1 152 ? 17.906 19.828 2.482 1 96.44 152 GLU B O 1
ATOM 2581 N N . ILE B 1 153 ? 15.961 20.562 3.246 1 97.94 153 ILE B N 1
ATOM 2582 C CA . ILE B 1 153 ? 15.523 21.016 1.93 1 97.94 153 ILE B CA 1
ATOM 2583 C C . ILE B 1 153 ? 16.281 22.297 1.552 1 97.94 153 ILE B C 1
ATOM 2585 O O . ILE B 1 153 ? 16.172 23.312 2.24 1 97.94 153 ILE B O 1
ATOM 2589 N N . ILE B 1 154 ? 16.938 22.266 0.475 1 97.19 154 ILE B N 1
ATOM 2590 C CA . ILE B 1 154 ? 17.781 23.391 0.086 1 97.19 154 ILE B CA 1
ATOM 2591 C C . ILE B 1 154 ? 17.25 24.016 -1.209 1 97.19 154 ILE B C 1
ATOM 2593 O O . ILE B 1 154 ? 17.766 25.031 -1.679 1 97.19 154 ILE B O 1
ATOM 2597 N N . ASP B 1 155 ? 16.359 23.438 -1.835 1 97.12 155 ASP B N 1
ATOM 2598 C CA . ASP B 1 155 ? 15.75 23.891 -3.084 1 97.12 155 ASP B CA 1
ATOM 2599 C C . ASP B 1 155 ? 14.688 24.953 -2.822 1 97.12 155 ASP B C 1
ATOM 2601 O O . ASP B 1 155 ? 13.617 24.656 -2.285 1 97.12 155 ASP B O 1
ATOM 2605 N N . GLU B 1 156 ? 14.938 26.141 -3.229 1 97.25 156 GLU B N 1
ATOM 2606 C CA . GLU B 1 156 ? 14.047 27.266 -2.971 1 97.25 156 GLU B CA 1
ATOM 2607 C C . GLU B 1 156 ? 12.695 27.078 -3.656 1 97.25 156 GLU B C 1
ATOM 2609 O O . GLU B 1 156 ? 11.664 27.5 -3.131 1 97.25 156 GLU B O 1
ATOM 2614 N N . GLU B 1 157 ? 12.742 26.531 -4.777 1 97.88 157 GLU B N 1
ATOM 2615 C CA . GLU B 1 157 ? 11.492 26.281 -5.484 1 97.88 157 GLU B CA 1
ATOM 2616 C C . GLU B 1 157 ? 10.586 25.328 -4.688 1 97.88 157 GLU B C 1
ATOM 2618 O O . GLU B 1 157 ? 9.375 25.531 -4.633 1 97.88 157 GLU B O 1
ATOM 2623 N N . VAL B 1 158 ? 11.203 24.328 -4.141 1 98.12 158 VAL B N 1
ATOM 2624 C CA . VAL B 1 158 ? 10.453 23.406 -3.303 1 98.12 158 VAL B CA 1
ATOM 2625 C C . VAL B 1 158 ? 9.852 24.156 -2.113 1 98.12 158 VAL B C 1
ATOM 2627 O O . VAL B 1 158 ? 8.68 23.953 -1.777 1 98.12 158 VAL B O 1
ATOM 2630 N N . THR B 1 159 ? 10.625 25 -1.509 1 98.06 159 THR B N 1
ATOM 2631 C CA . THR B 1 159 ? 10.164 25.781 -0.366 1 98.06 159 THR B CA 1
ATOM 2632 C C . THR B 1 159 ? 8.977 26.656 -0.753 1 98.06 159 THR B C 1
ATOM 2634 O O . THR B 1 159 ? 8 26.766 -0.001 1 98.06 159 THR B O 1
ATOM 2637 N N . GLU B 1 160 ? 9.031 27.25 -1.877 1 98.19 160 GLU B N 1
ATOM 2638 C CA . GLU B 1 160 ? 7.938 28.078 -2.371 1 98.19 160 GLU B CA 1
ATOM 2639 C C . GLU B 1 160 ? 6.68 27.25 -2.604 1 98.19 160 GLU B C 1
ATOM 2641 O O . GLU B 1 160 ? 5.578 27.656 -2.238 1 98.19 160 GLU B O 1
ATOM 2646 N N . ARG B 1 161 ? 6.863 26.094 -3.232 1 98.06 161 ARG B N 1
ATOM 2647 C CA . ARG B 1 161 ? 5.738 25.188 -3.488 1 98.06 161 ARG B CA 1
ATOM 2648 C C . ARG B 1 161 ? 5.09 24.734 -2.184 1 98.06 161 ARG B C 1
ATOM 2650 O O . ARG B 1 161 ? 3.865 24.656 -2.088 1 98.06 161 ARG B O 1
ATOM 2657 N N . ILE B 1 162 ? 5.914 24.484 -1.189 1 98.56 162 ILE B N 1
ATOM 2658 C CA . ILE B 1 162 ? 5.414 24.078 0.122 1 98.56 162 ILE B CA 1
ATOM 2659 C C . ILE B 1 162 ? 4.582 25.219 0.724 1 98.56 162 ILE B C 1
ATOM 2661 O O . ILE B 1 162 ? 3.521 24.969 1.306 1 98.56 162 ILE B O 1
ATOM 2665 N N . GLY B 1 163 ? 5.07 26.391 0.612 1 98.19 163 GLY B N 1
ATOM 2666 C CA . GLY B 1 163 ? 4.32 27.531 1.099 1 98.19 163 GLY B CA 1
ATOM 2667 C C . GLY B 1 163 ? 2.951 27.672 0.459 1 98.19 163 GLY B C 1
ATOM 2668 O O . GLY B 1 163 ? 1.951 27.859 1.155 1 98.19 163 GLY B O 1
ATOM 2669 N N . LYS B 1 164 ? 2.904 27.625 -0.851 1 98.19 164 LYS B N 1
ATOM 2670 C CA . LYS B 1 164 ? 1.64 27.703 -1.576 1 98.19 164 LYS B CA 1
ATOM 2671 C C . LYS B 1 164 ? 0.704 26.562 -1.194 1 98.19 164 LYS B C 1
ATOM 2673 O O . LYS B 1 164 ? -0.502 26.766 -1.042 1 98.19 164 LYS B O 1
ATOM 2678 N N . PHE B 1 165 ? 1.275 25.438 -1.084 1 98.5 165 PHE B N 1
ATOM 2679 C CA . PHE B 1 165 ? 0.532 24.25 -0.697 1 98.5 165 PHE B CA 1
ATOM 2680 C C . PHE B 1 165 ? -0.081 24.422 0.688 1 98.5 165 PHE B C 1
ATOM 2682 O O . PHE B 1 165 ? -1.268 24.156 0.885 1 98.5 165 PHE B O 1
ATOM 2689 N N . ALA B 1 166 ? 0.686 24.844 1.653 1 98.5 166 ALA B N 1
ATOM 2690 C CA . ALA B 1 166 ? 0.208 25.062 3.014 1 98.5 166 ALA B CA 1
ATOM 2691 C C . ALA B 1 166 ? -0.917 26.094 3.035 1 98.5 166 ALA B C 1
ATOM 2693 O O . ALA B 1 166 ? -1.904 25.938 3.756 1 98.5 166 ALA B O 1
ATOM 2694 N N . GLU B 1 167 ? -0.7 27.125 2.268 1 98.12 167 GLU B N 1
ATOM 2695 C CA . GLU B 1 167 ? -1.736 28.141 2.172 1 98.12 167 GLU B CA 1
ATOM 2696 C C . GLU B 1 167 ? -3.053 27.547 1.681 1 98.12 167 GLU B C 1
ATOM 2698 O O . GLU B 1 167 ? -4.113 27.812 2.25 1 98.12 167 GLU B O 1
ATOM 2703 N N . GLU B 1 168 ? -2.98 26.797 0.657 1 98.06 168 GLU B N 1
ATOM 2704 C CA . GLU B 1 168 ? -4.188 26.172 0.124 1 98.06 168 GLU B CA 1
ATOM 2705 C C . GLU B 1 168 ? -4.84 25.266 1.158 1 98.06 168 GLU B C 1
ATOM 2707 O O . GLU B 1 168 ? -6.062 25.266 1.318 1 98.06 168 GLU B O 1
ATOM 2712 N N . LEU B 1 169 ? -4.051 24.469 1.887 1 98.12 169 LEU B N 1
ATOM 2713 C CA . LEU B 1 169 ? -4.562 23.562 2.908 1 98.12 169 LEU B CA 1
ATOM 2714 C C . LEU B 1 169 ? -5.363 24.328 3.959 1 98.12 169 LEU B C 1
ATOM 2716 O O . LEU B 1 169 ? -6.504 23.953 4.266 1 98.12 169 LEU B O 1
ATOM 2720 N N . VAL B 1 170 ? -4.789 25.344 4.434 1 97.88 170 VAL B N 1
ATOM 2721 C CA . VAL B 1 170 ? -5.391 26.125 5.516 1 97.88 170 VAL B CA 1
ATOM 2722 C C . VAL B 1 170 ? -6.66 26.812 5.016 1 97.88 170 VAL B C 1
ATOM 2724 O O . VAL B 1 170 ? -7.703 26.75 5.672 1 97.88 170 VAL B O 1
ATOM 2727 N N . ARG B 1 171 ? -6.609 27.391 3.857 1 97.06 171 ARG B N 1
ATOM 2728 C CA . ARG B 1 171 ? -7.75 28.109 3.309 1 97.06 171 ARG B CA 1
ATOM 2729 C C . ARG B 1 171 ? -8.922 27.172 3.045 1 97.06 171 ARG B C 1
ATOM 2731 O O . ARG B 1 171 ? -10.07 27.5 3.352 1 97.06 171 ARG B O 1
ATOM 2738 N N . LEU B 1 172 ? -8.617 26.062 2.482 1 97.69 172 LEU B N 1
ATOM 2739 C CA . LEU B 1 172 ? -9.664 25.078 2.197 1 97.69 172 LEU B CA 1
ATOM 2740 C C . LEU B 1 172 ? -10.336 24.625 3.484 1 97.69 172 LEU B C 1
ATOM 2742 O O . LEU B 1 172 ? -11.562 24.516 3.549 1 97.69 172 LEU B O 1
ATOM 2746 N N . GLN B 1 173 ? -9.477 24.25 4.453 1 97.06 173 GLN B N 1
ATOM 2747 C CA . GLN B 1 173 ? -10.055 23.75 5.691 1 97.06 173 GLN B CA 1
ATOM 2748 C C . GLN B 1 173 ? -10.914 24.812 6.375 1 97.06 173 GLN B C 1
ATOM 2750 O O . GLN B 1 173 ? -11.953 24.5 6.949 1 97.06 173 GLN B O 1
ATOM 2755 N N . GLN B 1 174 ? -10.539 26.047 6.324 1 96 174 GLN B N 1
ATOM 2756 C CA . GLN B 1 174 ? -11.289 27.156 6.914 1 96 174 GLN B CA 1
ATOM 2757 C C . GLN B 1 174 ? -12.633 27.344 6.227 1 96 174 GLN B C 1
ATOM 2759 O O . GLN B 1 174 ? -13.617 27.734 6.867 1 96 174 GLN B O 1
ATOM 2764 N N . ASN B 1 175 ? -12.68 27.062 4.938 1 90.88 175 ASN B N 1
ATOM 2765 C CA . ASN B 1 175 ? -13.906 27.266 4.164 1 90.88 175 ASN B CA 1
ATOM 2766 C C . ASN B 1 175 ? -14.781 26.016 4.172 1 90.88 175 ASN B C 1
ATOM 2768 O O . ASN B 1 175 ? -15.953 26.078 3.811 1 90.88 175 ASN B O 1
ATOM 2772 N N . PHE B 1 176 ? -14.18 24.891 4.301 1 80.44 176 PHE B N 1
ATOM 2773 C CA . PHE B 1 176 ? -14.875 23.609 4.309 1 80.44 176 PHE B CA 1
ATOM 2774 C C . PHE B 1 176 ? -15.633 23.422 5.617 1 80.44 176 PHE B C 1
ATOM 2776 O O . PHE B 1 176 ? -16.688 22.781 5.637 1 80.44 176 PHE B O 1
ATOM 2783 N N . SER B 1 177 ? -15.141 23.859 6.828 1 58.81 177 SER B N 1
ATOM 2784 C CA . SER B 1 177 ? -15.805 23.75 8.117 1 58.81 177 SER B CA 1
ATOM 2785 C C . SER B 1 177 ? -16.984 24.719 8.227 1 58.81 177 SER B C 1
ATOM 2787 O O . SER B 1 177 ? -16.984 25.781 7.594 1 58.81 177 SER B O 1
#

Foldseek 3Di:
DEEEEEQQDLDDCLQVQLSVLLQVLLCVLPVPYHYYYHYCNVADADADDPDAQVPDDPRNNVVLVVQLPGLAYEYEAEQDPLAGDPSNVRSLVNADQLSAALYAYAYEYEYADPVSPCRCVVHVVVSCVRNVHHYDPDHAYDHQVQADPVSHGNDVVSSVSSNVRSNRRNVCSVVSD/DEEEEEQQDLDDCLQVQLSVLLQVLLCVLPVPYHYYYDYCNVADADADDPDAQVPDDPRNNVVLVVQLPGLAYEYEAEQDPLAGDPSNVRSLVNADQLSAALYAYAYEYEYADPVSPCRCVVHVVVSCVRNVHHYDPDHAYDHPVQADPVSHGNDVVSSVSSNVRSNRRNVCSVVSD

Solvent-accessible surface area (backbone atoms only — not comparable to full-atom values): 18474 Å² total; per-residue (Å²): 97,36,39,37,28,31,20,21,40,59,51,87,52,51,35,48,43,52,40,50,51,33,52,53,36,32,32,71,71,39,75,74,46,40,73,47,80,45,51,44,62,82,45,68,62,64,77,65,62,83,66,65,62,87,79,49,56,67,48,32,42,50,54,54,49,54,60,56,69,34,46,28,39,37,44,17,22,40,55,42,65,71,27,62,26,20,63,33,44,24,56,63,60,69,55,59,64,65,56,29,53,87,15,36,38,37,49,35,38,30,34,84,56,78,89,51,65,57,33,52,64,56,48,47,43,49,29,42,45,60,23,40,22,44,63,62,93,61,67,46,70,44,52,54,83,40,34,51,96,85,45,44,79,70,39,63,68,59,54,51,52,38,41,55,42,21,44,50,51,53,53,47,42,65,66,71,103,96,36,39,36,29,33,20,22,39,59,51,86,52,53,37,48,45,53,40,50,51,34,50,53,35,32,33,71,70,39,75,74,45,41,74,46,79,44,50,45,63,82,45,69,64,67,78,64,61,84,65,65,64,87,78,48,58,67,48,33,42,48,52,54,50,54,60,57,69,35,48,27,38,36,43,18,21,40,55,42,64,71,27,62,26,21,63,33,44,24,56,62,60,69,55,60,63,64,57,29,53,86,15,35,40,37,48,36,36,28,34,83,57,76,88,50,64,55,32,52,66,57,47,47,44,50,28,40,44,59,21,40,23,43,65,62,91,61,66,46,72,44,51,55,84,38,34,50,96,85,48,43,78,70,40,62,67,58,53,51,51,37,42,54,43,21,44,51,51,53,52,48,42,65,68,71,101

Secondary structure (DSSP, 8-state):
-EEEEEE--SS-SHHHHHHHHHHHHHHHH-TT-EEEEEEGGGS-PPPP-SS-GGGS-HHHHHHHHHHHH-SEEEEEEEB-SSSB-HHHHHHHTTS-TTTTTT-BEEEEEEES-GGGGGHIIIIIHHHHHHTTPBPPS--EEEEGGGB-TTS-B--HHHHHHHHHHHHHHHHHHHHH-/-EEEEEE--SS-SHHHHHHHHHHHHHHHH-TT-EEEEEEGGGS-PPPP-SS-GGGS-HHHHHHHHHHHH-SEEEEEEE--SSS--HHHHHHHTTS-TTTTTT-BEEEEEEES-GGGGGHIIIIIHHHHHHTT-B--S--EEEEGGGB-TTS-B--HHHHHHHHHHHHHHHHHHHHH-

Nearest PDB structures (foldseek):
  4c76-assembly2_B  TM=9.135E-01  e=3.525E-13  Pseudomonas putida KT2440
  3k1y-assembly1_A  TM=8.219E-01  e=6.834E-12  Corynebacterium diphtheriae
  3gfr-assembly2_B  TM=8.866E-01  e=1.800E-09  Bacillus subtilis
  7bx9-assembly1_A  TM=8.801E-01  e=3.455E-09  Bacillus amyloliquefaciens
  3gfs-assembly1_I  TM=8.562E-01  e=2.150E-09  Bacillus subtilis

InterPro domains:
  IPR005025 NADPH-dependent FMN reductase-like domain [PF03358] (1-143)
  IPR029039 Flavoprotein-like superfamily [G3DSA:3.40.50.360] (1-175)
  IPR029039 Flavoprotein-like superfamily [SSF52218] (1-172)
  IPR051814 NAD(P)H-dependent FMN reductase [PTHR43408] (1-173)

pLDDT: mean 97.25, std 3.71, range [58.81, 98.94]

Sequence (354 aa):
MKLVGISGSLVGWKTHVAINKVLAAAKSVDSDVKTEMIDLKDYEVEFVRGTPLAYYNEDTFNVVNKILAADFLVIGTPIYQASISGALKNLLDHFPVDAFKNKVTGIVSTGAVEKHFLVSEYQLKPILSYLKGLVPAYNVFIHNDSFDDENEIIDEEVTERIGKFAEELVRLQQNFSMKLVGISGSLVGWKTHVAINKVLAAAKSVDSDVKTEMIDLKDYEVEFVRGTPLAYYNEDTFNVVNKILAADFLVIGTPIYQASISGALKNLLDHFPVDAFKNKVTGIVSTGAVEKHFLVSEYQLKPILSYLKGLVPAYNVFIHNDSFDDENEIIDEEVTERIGKFAEELVRLQQNFS

Organism: NCBI:txid482461

Radius of gyration: 20.73 Å; Cα contacts (8 Å, |Δi|>4): 752; chains: 2; bounding box: 44×62×47 Å